Protein AF-A0AA35W233-F1 (afdb_monomer_lite)

InterPro domains:
  IPR007638 Glutaminyl-tRNA synthetase, class Ib, non-specific RNA-binding domain 2 [PF04557] (108-180)
  IPR007639 Glutaminyl-tRNA synthetase, class Ib, non-specific RNA-binding domain, N-terminal [PF04558] (6-105)
  IPR042558 Glutaminyl-tRNA synthetase, class Ib, non-specific RNA-binding domain, N-terminal, subdomain 1 [G3DSA:1.10.8.1290] (1-58)
  IPR042559 Glutaminyl-tRNA synthetase, class Ib, non-specific RNA-binding domain, N-terminal, subdomain 2 [G3DSA:1.10.10.2420] (60-127)

Secondary structure (DSSP, 8-state):
-TTT--S-HHHHHHHHHHHHTTS--SHHHHHHHHHHHHH--SS---HHHHHHHHTTT----HHHHHHHHHHHHHHTHHHHHHHGGGS-HHHHHHHHHHH-TTS-HHHHHHHHHHHHHHHH-S--TTS------------------------------------HHHHSSGGGTPPPTT-----

Foldseek 3Di:
DVVPDPADPVLVVVVVVCVVVVQQVDPLLVVQLSVQCVVCVDDDDDPVVSCVRSVGPPDDDLVNLLVVLVVVCVVCVVVCQVCPVNPDVVVSLVVSCVVCVPDDSVSSSVSNVVVSCVSRPHPDVPPDPPDDDDDDDDDDDDDDDDDDDDDDDDDDDDPDPDDPVCVDDDNVVDDDVPPPPDD

Radius of gyration: 25.76 Å; chains: 1; bounding box: 76×46×51 Å

Sequence (183 aa):
LLSRFKGSQERSGLLVVYVCDERIRTEQQLTAALEYLKSHPVGEVDEEEFSRYSGVGVLVTPQQIHDQVSDLLEHHKSELMKLKYKFPVGKLMGEMRQRLRWADGKLVKEVIDQQLEALIGPRSQQSPQSNIQKSGCGGKSGAKAVVKEKKAGEEEESRSEKTAGELFGEAANFHKPGKNLLP

Structure (mmCIF, N/CA/C/O backbone):
data_AF-A0AA35W233-F1
#
_entry.id   AF-A0AA35W233-F1
#
loop_
_atom_site.group_PDB
_atom_site.id
_atom_site.type_symbol
_atom_site.label_atom_id
_atom_site.label_alt_id
_atom_site.label_comp_id
_atom_site.label_asym_id
_atom_site.label_entity_id
_atom_site.label_seq_id
_atom_site.pdbx_PDB_ins_code
_atom_site.Cartn_x
_atom_site.Cartn_y
_atom_site.Cartn_z
_atom_site.occupancy
_atom_site.B_iso_or_equiv
_atom_site.auth_seq_id
_atom_site.auth_comp_id
_atom_site.auth_asym_id
_atom_site.auth_atom_id
_atom_site.pdbx_PDB_model_num
ATOM 1 N N . LEU A 1 1 ? 5.650 10.162 -15.305 1.00 69.75 1 LEU A N 1
ATOM 2 C CA . LEU A 1 1 ? 6.775 9.304 -15.745 1.00 69.75 1 LEU A CA 1
ATOM 3 C C . LEU A 1 1 ? 7.938 10.135 -16.285 1.00 69.75 1 LEU A C 1
ATOM 5 O O . LEU A 1 1 ? 8.972 10.187 -15.631 1.00 69.75 1 LEU A O 1
ATOM 9 N N . LEU A 1 2 ? 7.739 10.867 -17.387 1.00 70.88 2 LEU A N 1
ATOM 10 C CA . LEU A 1 2 ? 8.775 11.690 -18.038 1.00 70.88 2 LEU A CA 1
ATOM 11 C C . LEU A 1 2 ? 9.380 12.786 -17.141 1.00 70.88 2 LEU A C 1
ATOM 13 O O . LEU A 1 2 ? 10.554 13.105 -17.260 1.00 70.88 2 LEU A O 1
ATOM 17 N N . SER A 1 3 ? 8.618 13.319 -16.184 1.00 79.38 3 SER A N 1
ATOM 18 C CA . SER A 1 3 ? 9.133 14.295 -15.213 1.00 79.38 3 SER A CA 1
ATOM 19 C C . SER A 1 3 ? 10.072 13.698 -14.156 1.00 79.38 3 SER A C 1
ATOM 21 O O . SER A 1 3 ? 10.861 14.430 -13.562 1.00 79.38 3 SER A O 1
ATOM 23 N N . ARG A 1 4 ? 9.987 12.385 -13.885 1.00 73.81 4 ARG A N 1
ATOM 24 C CA . ARG A 1 4 ? 10.737 11.711 -12.807 1.00 73.81 4 ARG A CA 1
ATOM 25 C C . ARG A 1 4 ? 11.893 10.841 -13.300 1.00 73.81 4 ARG A C 1
ATOM 27 O O . ARG A 1 4 ? 12.786 10.541 -12.507 1.00 73.81 4 ARG A O 1
ATOM 34 N N . PHE A 1 5 ? 11.897 10.446 -14.571 1.00 75.50 5 PHE A N 1
ATOM 35 C CA . PHE A 1 5 ? 12.931 9.596 -15.156 1.00 75.50 5 PHE A CA 1
ATOM 36 C C . PHE A 1 5 ? 13.819 10.396 -16.113 1.00 75.50 5 PHE A C 1
ATOM 38 O O . PHE A 1 5 ? 13.341 10.897 -17.123 1.00 75.50 5 PHE A O 1
ATOM 45 N N . LYS A 1 6 ? 15.114 10.501 -15.793 1.00 70.50 6 LYS A N 1
ATOM 46 C CA . LYS A 1 6 ? 16.152 11.127 -16.637 1.00 70.50 6 LYS A CA 1
ATOM 47 C C . LYS A 1 6 ? 17.133 10.079 -17.197 1.00 70.50 6 LYS A C 1
ATOM 49 O O . LYS A 1 6 ? 18.329 10.335 -17.258 1.00 70.50 6 LYS A O 1
ATOM 54 N N . GLY A 1 7 ? 16.647 8.869 -17.478 1.00 69.25 7 GLY A N 1
ATOM 55 C CA . GLY A 1 7 ? 17.458 7.754 -17.983 1.00 69.25 7 GLY A CA 1
ATOM 56 C C . GLY A 1 7 ? 17.372 7.580 -19.502 1.00 69.25 7 GLY A C 1
ATOM 57 O O . GLY A 1 7 ? 16.759 8.394 -20.188 1.00 69.25 7 GLY A O 1
ATOM 58 N N . SER A 1 8 ? 17.977 6.500 -20.013 1.00 74.94 8 SER A N 1
ATOM 59 C CA . SER A 1 8 ? 17.978 6.170 -21.447 1.00 74.94 8 SER A CA 1
ATOM 60 C C . SER A 1 8 ? 16.554 6.048 -22.011 1.00 74.94 8 SER A C 1
ATOM 62 O O . SER A 1 8 ? 15.660 5.499 -21.356 1.00 74.94 8 SER A O 1
ATOM 64 N N . GLN A 1 9 ? 16.349 6.546 -23.234 1.00 75.44 9 GLN A N 1
ATOM 65 C CA . GLN A 1 9 ? 15.041 6.617 -23.894 1.00 75.44 9 GLN A CA 1
ATOM 66 C C . GLN A 1 9 ? 14.395 5.232 -24.052 1.00 75.44 9 GLN A C 1
ATOM 68 O O . GLN A 1 9 ? 13.190 5.094 -23.852 1.00 75.44 9 GLN A O 1
ATOM 73 N N . GLU A 1 10 ? 15.192 4.192 -24.294 1.00 78.44 10 GLU A N 1
ATOM 74 C CA . GLU A 1 10 ? 14.733 2.803 -24.449 1.00 78.44 10 GLU A CA 1
ATOM 75 C C . GLU A 1 10 ? 14.008 2.286 -23.198 1.00 78.44 10 GLU A C 1
ATOM 77 O O . GLU A 1 10 ? 12.917 1.724 -23.272 1.00 78.44 10 GLU A O 1
ATOM 82 N N . ARG A 1 11 ? 14.555 2.581 -22.016 1.00 79.69 11 ARG A N 1
ATOM 83 C CA . ARG A 1 11 ? 13.985 2.166 -20.725 1.00 79.69 11 ARG A CA 1
ATOM 84 C C . ARG A 1 11 ? 12.718 2.940 -20.382 1.00 79.69 11 ARG A C 1
ATOM 86 O O . ARG A 1 11 ? 11.791 2.395 -19.788 1.00 79.69 11 ARG A O 1
ATOM 93 N N . SER A 1 12 ? 12.663 4.211 -20.781 1.00 81.75 12 SER A N 1
ATOM 94 C CA . SER A 1 12 ? 11.431 4.991 -20.672 1.00 81.75 12 SER A CA 1
ATOM 95 C C . SER A 1 12 ? 10.334 4.440 -21.588 1.00 81.75 12 SER A C 1
ATOM 97 O O . SER A 1 12 ? 9.184 4.384 -21.164 1.00 81.75 12 SER A O 1
ATOM 99 N N . GLY A 1 13 ? 10.696 3.962 -22.786 1.00 85.69 13 GLY A N 1
ATOM 100 C CA . GLY A 1 13 ? 9.786 3.295 -23.718 1.00 85.69 13 GLY A CA 1
ATOM 101 C C . GLY A 1 13 ? 9.208 2.009 -23.135 1.00 85.69 13 GLY A C 1
ATOM 102 O O . GLY A 1 13 ? 7.991 1.842 -23.136 1.00 85.69 13 GLY A O 1
ATOM 103 N N . LEU A 1 14 ? 10.053 1.162 -22.537 1.00 84.69 14 LEU A N 1
ATOM 104 C CA . LEU A 1 14 ? 9.611 -0.058 -21.857 1.00 84.69 14 LEU A CA 1
ATOM 105 C C . LEU A 1 14 ? 8.603 0.248 -20.741 1.00 84.69 14 LEU A C 1
ATOM 107 O O . LEU A 1 14 ? 7.528 -0.345 -20.702 1.00 84.69 14 LEU A O 1
ATOM 111 N N . LEU A 1 15 ? 8.884 1.228 -19.876 1.00 86.69 15 LEU A N 1
ATOM 112 C CA . LEU A 1 15 ? 7.924 1.604 -18.835 1.00 86.69 15 LEU A CA 1
ATOM 113 C C . LEU A 1 15 ? 6.602 2.134 -19.399 1.00 86.69 15 LEU A C 1
ATOM 115 O O . LEU A 1 15 ? 5.552 1.876 -18.815 1.00 86.69 15 LEU A O 1
ATOM 119 N N . VAL A 1 16 ? 6.640 2.890 -20.499 1.00 88.56 16 VAL A N 1
ATOM 120 C CA . VAL A 1 16 ? 5.419 3.385 -21.150 1.00 88.56 16 VAL A CA 1
ATOM 121 C C . VAL A 1 16 ? 4.576 2.215 -21.647 1.00 88.56 16 VAL A C 1
ATOM 123 O O . VAL A 1 16 ? 3.382 2.209 -21.374 1.00 88.56 16 VAL A O 1
ATOM 126 N N . VAL A 1 17 ? 5.184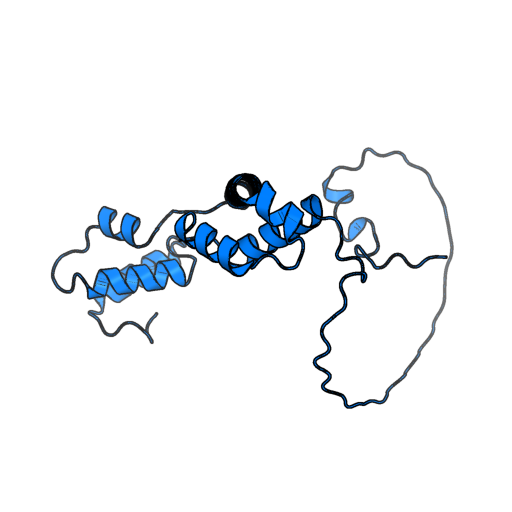 1.199 -22.268 1.00 89.38 17 VAL A N 1
ATOM 127 C CA . VAL A 1 17 ? 4.472 -0.023 -22.685 1.00 89.38 17 VAL A CA 1
ATOM 128 C C . VAL A 1 17 ? 3.815 -0.708 -21.486 1.00 89.38 17 VAL A C 1
ATOM 130 O O . VAL A 1 17 ? 2.628 -0.999 -21.531 1.00 89.38 17 VAL A O 1
ATOM 133 N N . TYR A 1 18 ? 4.531 -0.875 -20.371 1.00 88.88 18 TYR A N 1
ATOM 134 C CA . TYR A 1 18 ? 3.980 -1.513 -19.167 1.00 88.88 18 TYR A CA 1
ATOM 135 C C . TYR A 1 18 ? 2.837 -0.716 -18.515 1.00 88.88 18 TYR A C 1
ATOM 137 O O . TYR A 1 18 ? 1.943 -1.299 -17.900 1.00 88.88 18 TYR A O 1
ATOM 145 N N . VAL A 1 19 ? 2.856 0.614 -18.621 1.00 89.94 19 VAL A N 1
ATOM 146 C CA . VAL A 1 19 ? 1.749 1.463 -18.158 1.00 89.94 19 VAL A CA 1
ATOM 147 C C . VAL A 1 19 ? 0.567 1.389 -19.130 1.00 89.94 19 VAL A C 1
ATOM 149 O O . VAL A 1 19 ? -0.573 1.314 -18.680 1.00 89.94 19 VAL A O 1
ATOM 152 N N . CYS A 1 20 ? 0.821 1.368 -20.442 1.00 90.06 20 CYS A N 1
ATOM 153 C CA . CYS A 1 20 ? -0.211 1.214 -21.470 1.00 90.06 20 CYS A CA 1
ATOM 154 C C . CYS A 1 20 ? -0.906 -0.155 -21.411 1.00 90.06 20 CYS A C 1
ATOM 156 O O . CYS A 1 20 ? -2.120 -0.209 -21.562 1.00 90.06 20 CYS A O 1
ATOM 158 N N . ASP A 1 21 ? -0.167 -1.225 -21.116 1.00 89.19 21 ASP A N 1
ATOM 159 C CA . ASP A 1 21 ? -0.689 -2.586 -20.912 1.00 89.19 21 ASP A CA 1
ATOM 160 C C . ASP A 1 21 ? -1.411 -2.766 -19.559 1.00 89.19 21 ASP A C 1
ATOM 162 O O . ASP A 1 21 ? -1.780 -3.880 -19.191 1.00 89.19 21 ASP A O 1
ATOM 166 N N . GLU A 1 22 ? -1.560 -1.702 -18.763 1.00 85.06 22 GLU A N 1
ATOM 167 C CA . GLU A 1 22 ? -2.115 -1.731 -17.402 1.00 85.06 22 GLU A CA 1
ATOM 168 C C . GLU A 1 22 ? -1.425 -2.716 -16.440 1.00 85.06 22 GLU A C 1
ATOM 170 O O . GLU A 1 22 ? -1.992 -3.103 -15.414 1.00 85.06 22 GLU A O 1
ATOM 175 N N . ARG A 1 23 ? -0.184 -3.112 -16.734 1.00 87.50 23 ARG A N 1
ATOM 176 C CA . ARG A 1 23 ? 0.640 -3.954 -15.855 1.00 87.50 23 ARG A CA 1
ATOM 177 C C . ARG A 1 23 ? 1.101 -3.186 -14.619 1.00 87.50 23 ARG A C 1
ATOM 179 O O . ARG A 1 23 ? 1.212 -3.757 -13.533 1.00 87.50 23 ARG A O 1
ATOM 186 N N . ILE A 1 24 ? 1.347 -1.887 -14.793 1.00 89.69 24 ILE A N 1
ATOM 187 C CA . ILE A 1 24 ? 1.646 -0.921 -13.733 1.00 89.69 24 ILE A CA 1
ATOM 188 C C . ILE A 1 24 ? 0.444 0.013 -13.605 1.00 89.69 24 ILE A C 1
ATOM 190 O O . ILE A 1 24 ? 0.233 0.878 -14.452 1.00 89.69 24 ILE A O 1
ATOM 194 N N . ARG A 1 25 ? -0.336 -0.146 -12.531 1.00 87.00 25 ARG A N 1
ATOM 195 C CA . ARG A 1 25 ? -1.568 0.636 -12.305 1.00 87.00 25 ARG A CA 1
ATOM 196 C C . ARG A 1 25 ? -1.409 1.703 -11.233 1.00 87.00 25 ARG A C 1
ATOM 198 O O . ARG A 1 25 ? -2.110 2.709 -11.243 1.00 87.00 25 ARG A O 1
ATOM 205 N N . THR A 1 26 ? -0.497 1.485 -10.290 1.00 87.06 26 THR A N 1
ATOM 206 C CA . THR A 1 26 ? -0.350 2.339 -9.108 1.00 87.06 26 THR A CA 1
ATOM 207 C C . THR A 1 26 ? 0.921 3.185 -9.164 1.00 87.06 26 THR A C 1
ATOM 209 O O . THR A 1 26 ? 1.941 2.787 -9.732 1.00 87.06 26 THR A O 1
ATOM 212 N N . GLU A 1 27 ? 0.898 4.356 -8.513 1.00 87.25 27 GLU A N 1
ATOM 213 C CA . GLU A 1 27 ? 2.097 5.200 -8.375 1.00 87.25 27 GLU A CA 1
ATOM 214 C C . GLU A 1 27 ? 3.214 4.473 -7.607 1.00 87.25 27 GLU A C 1
ATOM 216 O O . GLU A 1 27 ? 4.396 4.680 -7.883 1.00 87.25 27 GLU A O 1
ATOM 221 N N . GLN A 1 28 ? 2.853 3.596 -6.667 1.00 88.62 28 GLN A N 1
ATOM 222 C CA . GLN A 1 28 ? 3.805 2.809 -5.882 1.00 88.62 28 GLN A CA 1
ATOM 223 C C . GLN A 1 28 ? 4.582 1.830 -6.767 1.00 88.62 28 GLN A C 1
ATOM 225 O O . GLN A 1 28 ? 5.811 1.819 -6.715 1.00 88.62 28 GLN A O 1
ATOM 230 N N . GLN A 1 29 ? 3.884 1.078 -7.625 1.00 90.38 29 GLN A N 1
ATOM 231 C CA . GLN A 1 29 ? 4.512 0.191 -8.611 1.00 90.38 29 GLN A CA 1
ATOM 232 C C . GLN A 1 29 ? 5.400 0.985 -9.575 1.00 90.38 29 GLN A C 1
ATOM 234 O O . GLN A 1 29 ? 6.536 0.595 -9.827 1.00 90.38 29 GLN A O 1
ATOM 239 N N . LEU A 1 30 ? 4.935 2.147 -10.053 1.00 89.81 30 LEU A N 1
ATOM 240 C CA . LEU A 1 30 ? 5.736 3.008 -10.927 1.00 89.81 30 LEU A CA 1
ATOM 241 C C . LEU A 1 30 ? 7.002 3.526 -10.229 1.00 89.81 30 LEU A C 1
ATOM 243 O O . LEU A 1 30 ? 8.066 3.597 -10.839 1.00 89.81 30 LEU A O 1
ATOM 247 N N . THR A 1 31 ? 6.904 3.904 -8.957 1.00 89.69 31 THR A N 1
ATOM 248 C CA . THR A 1 31 ? 8.050 4.402 -8.187 1.00 89.69 31 THR A CA 1
ATOM 249 C C . THR A 1 31 ? 9.076 3.296 -7.957 1.00 89.69 31 THR A C 1
ATOM 251 O O . THR A 1 31 ? 10.261 3.534 -8.178 1.00 89.69 31 THR A O 1
ATOM 254 N N . ALA A 1 32 ? 8.626 2.087 -7.611 1.00 90.69 32 ALA A N 1
ATOM 255 C CA . ALA A 1 32 ? 9.493 0.919 -7.473 1.00 90.69 32 ALA A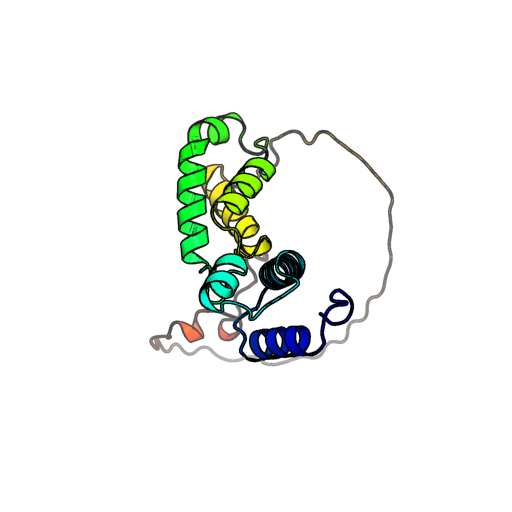 CA 1
ATOM 256 C C . ALA A 1 32 ? 10.151 0.526 -8.806 1.00 90.69 32 ALA A C 1
ATOM 258 O O . ALA A 1 32 ? 11.351 0.276 -8.854 1.00 90.69 32 ALA A O 1
ATOM 259 N N . ALA A 1 33 ? 9.405 0.568 -9.911 1.00 89.69 33 ALA A N 1
ATOM 260 C CA . ALA A 1 33 ? 9.947 0.329 -11.246 1.00 89.69 33 ALA A CA 1
ATOM 261 C C . ALA A 1 33 ? 11.046 1.337 -11.615 1.00 89.69 33 ALA A C 1
ATOM 263 O O . ALA A 1 33 ? 12.101 0.974 -12.136 1.00 89.69 33 ALA A O 1
ATOM 264 N N . LEU A 1 34 ? 10.834 2.617 -11.301 1.00 88.56 34 LEU A N 1
ATOM 265 C CA . LEU A 1 34 ? 11.841 3.658 -11.499 1.00 88.56 34 LEU A CA 1
ATOM 266 C C . LEU A 1 34 ? 13.070 3.461 -10.605 1.00 88.56 34 LEU A C 1
ATOM 268 O O . LEU A 1 34 ? 14.175 3.805 -11.017 1.00 88.56 34 LEU A O 1
ATOM 272 N N . GLU A 1 35 ? 12.885 2.956 -9.388 1.00 89.00 35 GLU A N 1
ATOM 273 C CA . GLU A 1 35 ? 13.973 2.635 -8.465 1.00 89.00 35 GLU A CA 1
ATOM 274 C C . GLU A 1 35 ? 14.817 1.464 -8.981 1.00 89.00 35 GLU A C 1
ATOM 276 O O . GLU A 1 35 ? 16.039 1.594 -9.043 1.00 89.00 35 GLU A O 1
ATOM 281 N N . TYR A 1 36 ? 14.181 0.401 -9.485 1.00 89.19 36 TYR A N 1
ATOM 282 C CA . TYR A 1 36 ? 14.869 -0.730 -10.115 1.00 89.19 36 TYR A CA 1
ATOM 283 C C . TYR A 1 36 ? 15.725 -0.301 -11.314 1.00 89.19 36 TYR A C 1
ATOM 285 O O . TYR A 1 36 ? 16.887 -0.685 -11.444 1.00 89.19 36 TYR A O 1
ATOM 293 N N . LEU A 1 37 ? 15.184 0.557 -12.185 1.00 85.94 37 LEU A N 1
ATOM 294 C CA . LEU A 1 37 ? 15.926 1.048 -13.350 1.00 85.94 37 LEU A CA 1
ATOM 295 C C . LEU A 1 37 ? 17.104 1.956 -12.981 1.00 85.94 37 LEU A C 1
ATOM 297 O O . LEU A 1 37 ? 18.035 2.087 -13.775 1.00 85.94 37 LEU A O 1
ATOM 301 N N . LYS A 1 38 ? 17.055 2.606 -11.812 1.00 84.62 38 LYS A N 1
ATOM 302 C CA . LYS A 1 38 ? 18.163 3.413 -11.287 1.00 84.62 38 LYS A CA 1
ATOM 303 C C . LYS A 1 38 ? 19.242 2.549 -10.643 1.00 84.62 38 LYS A C 1
ATOM 305 O O . LYS A 1 38 ? 20.412 2.898 -10.770 1.00 84.62 38 LYS A O 1
ATOM 310 N N . SER A 1 39 ? 18.869 1.466 -9.959 1.00 85.44 39 SER A N 1
ATOM 311 C CA . SER A 1 39 ? 19.829 0.548 -9.336 1.00 85.44 39 SER A CA 1
ATOM 312 C C . SER A 1 39 ? 20.555 -0.339 -10.351 1.00 85.44 39 SER A C 1
ATOM 314 O O . SER A 1 39 ? 21.697 -0.712 -10.100 1.00 85.44 39 SER A O 1
ATOM 316 N N . HIS A 1 40 ? 19.958 -0.588 -11.522 1.00 83.19 40 HIS A N 1
ATOM 317 C CA . HIS A 1 40 ? 20.558 -1.370 -12.610 1.00 83.19 40 HIS A CA 1
ATOM 318 C C . HIS A 1 40 ? 20.837 -0.514 -13.857 1.00 83.19 40 HIS A C 1
ATOM 320 O O . HIS A 1 40 ? 20.192 -0.716 -14.885 1.00 83.19 40 HIS A O 1
ATOM 326 N N . PRO A 1 41 ? 21.762 0.465 -13.826 1.00 74.19 41 PRO A N 1
ATOM 327 C CA . PRO A 1 41 ? 21.929 1.453 -14.900 1.00 74.19 41 PRO A CA 1
ATOM 328 C C . PRO A 1 41 ? 22.464 0.889 -16.228 1.00 74.19 41 PRO A C 1
ATOM 330 O O . PRO A 1 41 ? 22.328 1.552 -17.255 1.00 74.19 41 PRO A O 1
ATOM 333 N N . VAL A 1 42 ? 23.062 -0.306 -16.228 1.00 71.50 42 VAL A N 1
ATOM 334 C CA . VAL A 1 42 ? 23.737 -0.910 -17.389 1.00 71.50 42 VAL A CA 1
ATOM 335 C C . VAL A 1 42 ? 23.238 -2.342 -17.585 1.00 71.50 42 VAL A C 1
ATOM 337 O O . VAL A 1 42 ? 23.094 -3.064 -16.605 1.00 71.50 42 VAL A O 1
ATOM 340 N N . GLY A 1 43 ? 22.985 -2.737 -18.836 1.00 73.12 43 GLY A N 1
ATOM 341 C CA . GLY A 1 43 ? 22.514 -4.078 -19.207 1.00 73.12 43 GLY A CA 1
ATOM 342 C C . GLY A 1 43 ? 21.044 -4.133 -19.633 1.00 73.12 43 GLY A C 1
ATOM 343 O O . GLY A 1 43 ? 20.314 -3.137 -19.527 1.00 73.12 43 GLY A O 1
ATOM 344 N N . GLU A 1 44 ? 20.643 -5.298 -20.143 1.00 76.25 44 GLU A N 1
ATOM 345 C CA . GLU A 1 44 ? 19.243 -5.639 -20.407 1.00 76.25 44 GLU A CA 1
ATOM 346 C C . GLU A 1 44 ? 18.479 -5.766 -19.085 1.00 76.25 44 GLU A C 1
ATOM 348 O O . GLU A 1 44 ? 19.038 -6.143 -18.056 1.00 76.25 44 GLU A O 1
ATOM 353 N N . VAL A 1 45 ? 17.206 -5.378 -19.102 1.00 80.69 45 VAL A N 1
ATOM 354 C CA . VAL A 1 45 ? 16.332 -5.489 -17.934 1.00 80.69 45 VAL A CA 1
ATOM 355 C C . VAL A 1 45 ? 15.811 -6.917 -17.891 1.00 80.69 45 VAL A C 1
ATOM 357 O O . VAL A 1 45 ? 15.113 -7.329 -18.813 1.00 80.69 45 VAL A O 1
ATOM 360 N N . ASP A 1 46 ? 16.128 -7.647 -16.825 1.00 85.94 46 ASP A N 1
ATOM 361 C CA . ASP A 1 46 ? 15.499 -8.937 -16.559 1.00 85.94 46 ASP A CA 1
ATOM 362 C C . ASP A 1 46 ? 14.010 -8.705 -16.269 1.00 85.94 46 ASP A C 1
ATOM 364 O O . ASP A 1 46 ? 13.644 -8.048 -15.289 1.00 85.94 46 ASP A O 1
ATOM 368 N N . GLU A 1 47 ? 13.140 -9.189 -17.156 1.00 84.88 47 GLU A N 1
ATOM 369 C CA . GLU A 1 47 ? 11.699 -8.962 -17.051 1.00 84.88 47 GLU A CA 1
ATOM 370 C C . GLU A 1 47 ? 11.088 -9.626 -15.811 1.00 84.88 47 GLU A C 1
ATOM 372 O O . GLU A 1 47 ? 10.144 -9.078 -15.231 1.00 84.88 47 GLU A O 1
ATOM 377 N N . GLU A 1 48 ? 11.610 -10.775 -15.377 1.00 87.06 48 GLU A N 1
ATOM 378 C CA . GLU A 1 48 ? 11.091 -11.511 -14.224 1.00 87.06 48 GLU A CA 1
ATOM 379 C C . GLU A 1 48 ? 11.468 -10.805 -12.922 1.00 87.06 48 GLU A C 1
ATOM 381 O O . GLU A 1 48 ? 10.615 -10.564 -12.057 1.00 87.06 48 GLU A O 1
ATOM 386 N N . GLU A 1 49 ? 12.734 -10.408 -12.794 1.00 88.38 49 GLU A N 1
ATOM 387 C CA . GLU A 1 49 ? 13.211 -9.672 -11.629 1.00 88.38 49 GLU A CA 1
ATOM 388 C C . GLU A 1 49 ? 12.566 -8.285 -11.552 1.00 88.38 49 GLU A C 1
ATOM 390 O O . GLU A 1 49 ? 12.077 -7.882 -10.489 1.00 88.38 49 GLU A O 1
ATOM 395 N N . PHE A 1 50 ? 12.472 -7.586 -12.686 1.00 88.88 50 PHE A N 1
ATOM 396 C CA . PHE A 1 50 ? 11.783 -6.304 -12.783 1.00 88.88 50 PHE A CA 1
ATOM 397 C C . PHE A 1 50 ? 10.316 -6.421 -12.369 1.00 88.88 50 PHE A C 1
ATOM 399 O O . PHE A 1 50 ? 9.826 -5.600 -11.582 1.00 88.88 50 PHE A O 1
ATOM 406 N N . SER A 1 51 ? 9.616 -7.448 -12.858 1.00 89.00 51 SER A N 1
ATOM 407 C CA . SER A 1 51 ? 8.207 -7.677 -12.535 1.00 89.00 51 SER A CA 1
ATOM 408 C C . SER A 1 51 ? 8.017 -7.974 -11.050 1.00 89.00 51 SER A C 1
ATOM 410 O O . SER A 1 51 ? 7.133 -7.397 -10.409 1.00 89.00 51 SER A O 1
ATOM 412 N N . ARG A 1 52 ? 8.893 -8.796 -10.462 1.00 88.69 52 ARG A N 1
ATOM 413 C CA . ARG A 1 52 ? 8.878 -9.119 -9.030 1.00 88.69 52 ARG A CA 1
ATOM 414 C C . ARG A 1 52 ? 9.187 -7.904 -8.153 1.00 88.69 52 ARG A C 1
ATOM 416 O O . ARG A 1 52 ? 8.538 -7.706 -7.120 1.00 88.69 52 ARG A O 1
ATOM 423 N N . TYR A 1 53 ? 10.159 -7.085 -8.547 1.00 89.38 53 TYR A N 1
ATOM 424 C CA . TYR A 1 53 ? 10.550 -5.890 -7.802 1.00 89.38 53 TYR A CA 1
ATOM 425 C C . TYR A 1 53 ? 9.464 -4.815 -7.853 1.00 89.38 53 TYR A C 1
ATOM 427 O O . TYR A 1 53 ? 9.098 -4.248 -6.821 1.00 89.38 53 TYR A O 1
ATOM 435 N N . SER A 1 54 ? 8.909 -4.588 -9.043 1.00 89.44 54 SER A N 1
ATOM 436 C CA . SER A 1 54 ? 7.915 -3.547 -9.318 1.00 89.44 54 SER A CA 1
ATOM 437 C C . SER A 1 54 ? 6.486 -3.967 -8.982 1.00 89.44 54 SER A C 1
ATOM 439 O O . SER A 1 54 ? 5.586 -3.136 -9.034 1.00 89.44 54 SER A O 1
ATOM 441 N N . GLY A 1 55 ? 6.260 -5.243 -8.647 1.00 87.81 55 GLY A N 1
ATOM 442 C CA . GLY A 1 55 ? 4.931 -5.773 -8.345 1.00 87.81 55 GLY A CA 1
ATOM 443 C C . GLY A 1 55 ? 4.007 -5.806 -9.554 1.00 87.81 55 GLY A C 1
ATOM 444 O O . GLY A 1 55 ? 2.798 -5.637 -9.397 1.00 87.81 55 GLY A O 1
ATOM 445 N N . VAL A 1 56 ? 4.570 -5.978 -10.749 1.00 86.06 56 VAL A N 1
ATOM 446 C CA . VAL A 1 56 ? 3.806 -6.096 -11.992 1.00 86.06 56 VAL A CA 1
ATOM 447 C C . VAL A 1 56 ? 2.911 -7.329 -11.907 1.00 86.06 56 VAL A C 1
ATOM 449 O O . VAL A 1 56 ? 3.358 -8.407 -11.525 1.00 86.06 56 VAL A O 1
ATOM 452 N N . GLY A 1 57 ? 1.626 -7.157 -12.219 1.00 80.88 57 GLY A N 1
ATOM 453 C CA . GLY A 1 57 ? 0.636 -8.235 -12.142 1.00 80.88 57 GLY A CA 1
ATOM 454 C C . GLY A 1 57 ? 0.161 -8.577 -10.725 1.00 80.88 57 GLY A C 1
ATOM 455 O O . GLY A 1 57 ? -0.746 -9.393 -10.577 1.00 80.88 57 GLY A O 1
ATOM 456 N N . VAL A 1 58 ? 0.698 -7.938 -9.677 1.00 85.00 58 VAL A N 1
ATOM 457 C CA . VAL A 1 58 ? 0.181 -8.119 -8.315 1.00 85.00 58 VAL A CA 1
ATOM 458 C C . VAL A 1 58 ? -1.058 -7.250 -8.131 1.00 85.00 58 VAL A C 1
ATOM 460 O O . VAL A 1 58 ? -0.963 -6.037 -7.945 1.00 85.00 58 VAL A O 1
ATOM 463 N N . LEU A 1 59 ? -2.228 -7.884 -8.183 1.00 83.88 59 LEU A N 1
ATOM 464 C CA . LEU A 1 59 ? -3.509 -7.248 -7.908 1.00 83.88 59 LEU A CA 1
ATOM 465 C C . LEU A 1 59 ? -3.963 -7.625 -6.501 1.00 83.88 59 LEU A C 1
ATOM 467 O O . LEU A 1 59 ? -4.314 -8.772 -6.239 1.00 83.88 59 LEU A O 1
ATOM 471 N N . VAL A 1 60 ? -3.959 -6.647 -5.595 1.00 86.62 60 VAL A N 1
ATOM 472 C CA . VAL A 1 60 ? -4.511 -6.841 -4.253 1.00 86.62 60 VAL A CA 1
ATOM 473 C C . VAL A 1 60 ? -6.023 -6.668 -4.326 1.00 86.62 60 VAL A C 1
ATOM 475 O O . VAL A 1 60 ? -6.515 -5.588 -4.657 1.00 86.62 60 VAL A O 1
ATOM 478 N N . THR A 1 61 ? -6.764 -7.734 -4.032 1.00 88.88 61 THR A N 1
ATOM 479 C CA . THR A 1 61 ? -8.229 -7.697 -4.038 1.00 88.88 61 THR A CA 1
ATOM 480 C C . THR A 1 61 ? -8.770 -7.094 -2.735 1.00 88.88 61 THR A C 1
ATOM 482 O O . THR A 1 61 ? -8.131 -7.216 -1.685 1.00 88.88 61 THR A O 1
ATOM 485 N N . PRO A 1 62 ? -9.970 -6.482 -2.749 1.00 87.94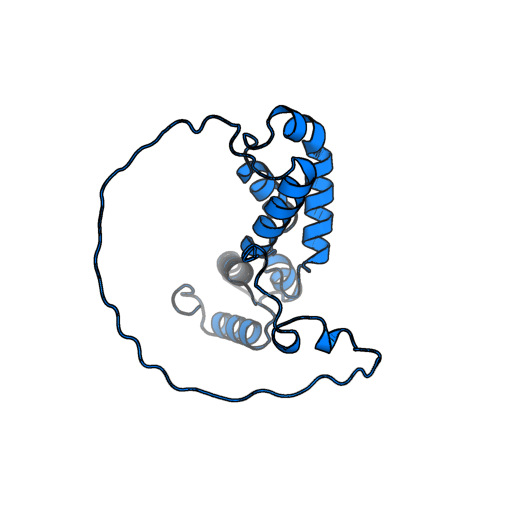 62 PRO A N 1
ATOM 486 C CA . PRO A 1 62 ? -10.609 -5.991 -1.526 1.00 87.94 62 PRO A CA 1
ATOM 487 C C . PRO A 1 62 ? -10.793 -7.089 -0.473 1.00 87.94 62 PRO A C 1
ATOM 489 O O . PRO A 1 62 ? -10.625 -6.841 0.716 1.00 87.94 62 PRO A O 1
ATOM 492 N N . GLN A 1 63 ? -11.077 -8.316 -0.917 1.00 90.25 63 GLN A N 1
ATOM 493 C CA . GLN A 1 63 ? -11.228 -9.474 -0.041 1.00 90.25 63 GLN A CA 1
ATOM 494 C C . GLN A 1 63 ? -9.914 -9.827 0.664 1.00 90.25 63 GLN A C 1
ATOM 496 O O . GLN A 1 63 ? -9.897 -9.977 1.879 1.00 90.25 63 GLN A O 1
ATOM 501 N N . GLN A 1 64 ? -8.792 -9.833 -0.062 1.00 92.00 64 GLN A N 1
ATOM 502 C CA . GLN A 1 64 ? -7.476 -10.056 0.538 1.00 92.00 64 GLN A CA 1
ATOM 503 C C . GLN A 1 64 ? -7.127 -8.986 1.584 1.00 92.00 64 GLN A C 1
ATOM 505 O O . GLN A 1 64 ? -6.510 -9.296 2.601 1.00 92.00 64 GLN A O 1
ATOM 510 N N . ILE A 1 65 ? -7.517 -7.728 1.351 1.00 92.38 65 ILE A N 1
ATOM 511 C CA . ILE A 1 65 ? -7.351 -6.654 2.341 1.00 92.38 65 ILE A CA 1
ATOM 512 C C . ILE A 1 65 ? -8.204 -6.951 3.573 1.00 92.38 65 ILE A C 1
ATOM 514 O O . ILE A 1 65 ? -7.698 -6.875 4.687 1.00 92.38 65 ILE A O 1
ATOM 518 N N . HIS A 1 66 ? -9.470 -7.314 3.379 1.00 91.69 66 HIS A N 1
ATOM 519 C CA . HIS A 1 66 ? -10.392 -7.629 4.465 1.00 91.69 66 HIS A CA 1
ATOM 520 C C . HIS A 1 66 ? -9.879 -8.758 5.365 1.00 91.69 66 HIS A C 1
ATOM 522 O O . HIS A 1 66 ? -9.874 -8.601 6.587 1.00 91.69 66 HIS A O 1
ATOM 528 N N . ASP A 1 67 ? -9.391 -9.846 4.769 1.00 92.88 67 ASP A N 1
ATOM 529 C CA . ASP A 1 67 ? -8.853 -10.997 5.499 1.00 92.88 67 ASP A CA 1
ATOM 530 C C . ASP A 1 67 ? -7.594 -10.609 6.289 1.00 92.88 67 ASP A C 1
ATOM 532 O O . ASP A 1 67 ? -7.502 -10.851 7.491 1.00 92.88 67 ASP A O 1
ATOM 536 N N . GLN A 1 68 ? -6.654 -9.898 5.655 1.00 92.81 68 GLN A N 1
ATOM 537 C CA . GLN A 1 68 ? -5.422 -9.451 6.317 1.00 92.81 68 GLN A CA 1
ATOM 538 C C . GLN A 1 68 ? -5.677 -8.460 7.457 1.00 92.81 68 GLN A C 1
ATOM 540 O O . GLN A 1 68 ? -4.978 -8.493 8.474 1.00 92.81 68 GLN A O 1
ATOM 545 N N . VAL A 1 69 ? -6.653 -7.565 7.293 1.00 92.19 69 VAL A N 1
ATOM 546 C CA . VAL A 1 69 ? -7.048 -6.630 8.350 1.00 92.19 69 VAL A CA 1
ATOM 547 C C . VAL A 1 69 ? -7.731 -7.376 9.494 1.00 92.19 69 VAL A C 1
ATOM 549 O O . VAL A 1 69 ? -7.411 -7.087 10.646 1.00 92.19 69 VAL A O 1
ATOM 552 N N . SER A 1 70 ? -8.580 -8.367 9.198 1.00 91.19 70 SER A N 1
ATOM 553 C CA . SER A 1 70 ? -9.229 -9.200 10.216 1.00 91.19 70 SER A CA 1
ATOM 554 C C . SER A 1 70 ? -8.186 -9.910 11.071 1.00 91.19 70 SER A C 1
ATOM 556 O O . SER A 1 70 ? -8.187 -9.754 12.293 1.00 91.19 70 SER A O 1
ATOM 558 N N . ASP A 1 71 ? -7.225 -10.582 10.429 1.00 92.94 71 ASP A N 1
ATOM 559 C CA . ASP A 1 71 ? -6.112 -11.230 11.120 1.00 92.94 71 ASP A CA 1
ATOM 560 C C . ASP A 1 71 ? -5.393 -10.225 12.024 1.00 92.94 71 ASP A C 1
ATOM 562 O O . ASP A 1 71 ? -5.171 -10.464 13.208 1.00 92.94 71 ASP A O 1
ATOM 566 N N . LEU A 1 72 ? -5.038 -9.057 11.493 1.00 91.31 72 LEU A N 1
ATOM 567 C CA . LEU A 1 72 ? -4.300 -8.049 12.244 1.00 91.31 72 LEU A CA 1
ATOM 568 C C . LEU A 1 72 ? -5.096 -7.486 13.436 1.00 91.31 72 LEU A C 1
ATOM 570 O O . LEU A 1 72 ? -4.527 -7.292 14.512 1.00 91.31 72 LEU A O 1
ATOM 574 N N . LEU A 1 73 ? -6.402 -7.267 13.294 1.00 89.00 73 LEU A N 1
ATOM 575 C CA . LEU A 1 73 ? -7.259 -6.851 14.405 1.00 89.00 73 LEU A CA 1
ATOM 576 C C . LEU A 1 73 ? -7.386 -7.943 15.468 1.00 89.00 73 LEU A C 1
ATOM 578 O O . LEU A 1 73 ? -7.403 -7.620 16.655 1.00 89.00 73 LEU A O 1
ATOM 582 N N . GLU A 1 74 ? -7.423 -9.218 15.081 1.00 90.12 74 GLU A N 1
ATOM 583 C CA . GLU A 1 74 ? -7.412 -10.335 16.027 1.00 90.12 74 GLU A CA 1
ATOM 584 C C . GLU A 1 74 ? -6.120 -10.376 16.848 1.00 90.12 74 GLU A C 1
ATOM 586 O O . GLU A 1 74 ? -6.178 -10.523 18.072 1.00 90.12 74 GLU A O 1
ATOM 591 N N . HIS A 1 75 ? -4.968 -10.140 16.212 1.00 91.19 75 HIS A N 1
ATOM 592 C CA . HIS A 1 75 ? -3.673 -10.073 16.899 1.00 91.19 75 HIS A CA 1
ATOM 593 C C . HIS A 1 75 ? -3.624 -8.931 17.930 1.00 91.19 75 HIS A C 1
ATOM 595 O O . HIS A 1 75 ? -3.092 -9.108 19.027 1.00 91.19 75 HIS A O 1
ATOM 601 N N . HIS A 1 76 ? -4.219 -7.772 17.619 1.00 87.94 76 HIS A N 1
ATOM 602 C CA . HIS A 1 76 ? -4.256 -6.607 18.519 1.00 87.94 76 HIS A CA 1
ATOM 603 C C . HIS A 1 76 ? -5.542 -6.515 19.364 1.00 87.94 76 HIS A C 1
ATOM 605 O O . HIS A 1 76 ? -5.736 -5.533 20.085 1.00 87.94 76 HIS A O 1
ATOM 611 N N . LYS A 1 77 ? -6.418 -7.531 19.347 1.00 87.12 77 LYS A N 1
ATOM 612 C CA . LYS A 1 77 ? -7.761 -7.494 19.965 1.00 87.12 77 LYS A CA 1
ATOM 613 C C . LYS A 1 77 ? -7.736 -7.109 21.443 1.00 87.12 77 LYS A C 1
ATOM 615 O O . LYS A 1 77 ? -8.541 -6.296 21.899 1.00 87.12 77 LYS A O 1
ATOM 620 N N . SER A 1 78 ? -6.778 -7.650 22.192 1.00 86.38 78 SER A N 1
ATOM 621 C CA . SER A 1 78 ? -6.594 -7.366 23.621 1.00 86.38 78 SER A CA 1
ATOM 622 C C . SER A 1 78 ? -6.234 -5.903 23.901 1.00 86.38 78 SER A C 1
ATOM 624 O O . SER A 1 78 ? -6.667 -5.339 24.908 1.00 86.38 78 SER A O 1
ATOM 626 N N . GLU A 1 79 ? -5.444 -5.275 23.027 1.00 86.06 79 GLU A N 1
ATOM 627 C CA . GLU A 1 79 ? -5.063 -3.862 23.136 1.00 86.06 79 GLU A CA 1
ATOM 628 C C . GLU A 1 79 ? -6.206 -2.949 22.678 1.00 86.06 79 GLU A C 1
ATOM 630 O O . GLU A 1 79 ? -6.513 -1.955 23.344 1.00 86.06 79 GLU A O 1
ATOM 635 N N . LEU A 1 80 ? -6.891 -3.330 21.596 1.00 86.81 80 LEU A N 1
ATOM 636 C CA . LEU A 1 80 ? -8.047 -2.623 21.043 1.00 86.81 80 LEU A CA 1
ATOM 637 C C . LEU A 1 80 ? -9.207 -2.544 22.037 1.00 86.81 80 LEU A C 1
ATOM 639 O O . LEU A 1 80 ? -9.805 -1.482 22.191 1.00 86.81 80 LEU A O 1
ATOM 643 N N . MET A 1 81 ? -9.478 -3.611 22.792 1.00 83.25 81 MET A N 1
ATOM 644 C CA . MET A 1 81 ? -10.517 -3.598 23.830 1.00 83.25 81 MET A CA 1
ATOM 645 C C . MET A 1 81 ? -10.207 -2.628 24.981 1.00 83.25 81 MET A C 1
ATOM 647 O O . MET A 1 81 ? -11.120 -2.018 25.543 1.00 83.25 81 MET A O 1
ATOM 651 N N . LYS A 1 82 ? -8.925 -2.454 25.329 1.00 84.12 82 LYS A N 1
ATOM 652 C CA . LYS A 1 82 ? -8.487 -1.565 26.420 1.00 84.12 82 LYS A CA 1
ATOM 653 C C . LYS A 1 82 ? -8.468 -0.101 25.995 1.00 84.12 82 LYS A C 1
ATOM 655 O O . LYS A 1 82 ? -8.953 0.765 26.719 1.00 84.12 82 LYS A O 1
ATOM 660 N N . LEU A 1 83 ? -7.879 0.179 24.835 1.00 81.94 83 LEU A N 1
ATOM 661 C CA . LEU A 1 83 ? -7.659 1.542 24.348 1.00 81.94 83 LEU A CA 1
ATOM 662 C C . LEU A 1 83 ? -8.850 2.078 23.547 1.00 81.94 83 LEU A C 1
ATOM 664 O O . LEU A 1 83 ? -9.023 3.298 23.462 1.00 81.94 83 LEU A O 1
ATOM 668 N N . LYS A 1 84 ? -9.693 1.196 22.999 1.00 82.94 84 LYS A N 1
ATOM 669 C CA . LYS A 1 84 ? -10.805 1.535 22.104 1.00 82.94 84 LYS A CA 1
ATOM 670 C C . LYS A 1 84 ? -10.323 2.504 21.009 1.00 82.94 84 LYS A C 1
ATOM 672 O O . LYS A 1 84 ? -9.291 2.285 20.382 1.00 82.94 84 LYS A O 1
ATOM 677 N N . TYR A 1 85 ? -11.003 3.639 20.856 1.00 77.56 85 TYR A N 1
ATOM 678 C CA . TYR A 1 85 ? -10.673 4.717 19.917 1.00 77.56 85 TYR A CA 1
ATOM 679 C C . TYR A 1 85 ? -9.354 5.456 20.181 1.00 77.56 85 TYR A C 1
ATOM 681 O O . TYR A 1 85 ? -8.960 6.295 19.375 1.00 77.56 85 TYR A O 1
ATOM 689 N N . LYS A 1 86 ? -8.676 5.200 21.306 1.00 80.75 86 LYS A N 1
ATOM 690 C CA . LYS A 1 86 ? -7.346 5.767 21.581 1.00 80.75 86 LYS A CA 1
ATOM 691 C C . LYS A 1 86 ? -6.221 4.940 20.959 1.00 80.75 86 LYS A C 1
ATOM 693 O O . LYS A 1 86 ? -5.069 5.361 21.029 1.00 80.75 86 LYS A O 1
ATOM 698 N N . PHE A 1 87 ? -6.528 3.772 20.390 1.00 84.00 87 PHE A N 1
ATOM 699 C CA . PHE A 1 87 ? -5.521 2.951 19.738 1.00 84.00 87 PHE A CA 1
ATOM 700 C C . PHE A 1 87 ? -4.943 3.679 18.511 1.00 84.00 87 PHE A C 1
ATOM 702 O O . PHE A 1 87 ? -5.701 4.233 17.708 1.00 84.00 87 PHE A O 1
ATOM 709 N N . PRO A 1 88 ? -3.612 3.696 18.331 1.00 86.06 88 PRO A N 1
ATOM 710 C CA . PRO A 1 88 ? -2.998 4.362 17.194 1.00 86.06 88 PRO A CA 1
ATOM 711 C C . PRO A 1 88 ? -3.265 3.581 15.899 1.00 86.06 88 PRO A C 1
ATOM 713 O O . PRO A 1 88 ? -2.518 2.674 15.542 1.00 86.06 88 PRO A O 1
ATOM 716 N N . VAL A 1 89 ? -4.287 3.986 15.137 1.00 86.12 89 VAL A N 1
ATOM 717 C CA . VAL A 1 89 ? -4.620 3.406 13.815 1.00 86.12 89 VAL A CA 1
ATOM 718 C C . VAL A 1 89 ? -3.424 3.453 12.849 1.00 86.12 89 VAL A C 1
ATOM 720 O O . VAL A 1 89 ? -3.259 2.580 12.001 1.00 86.12 89 VAL A O 1
ATOM 723 N N . GLY A 1 90 ? -2.519 4.425 13.025 1.00 87.81 90 GLY A N 1
ATOM 724 C CA . GLY A 1 90 ? -1.263 4.503 12.275 1.00 87.81 90 GLY A CA 1
ATOM 725 C C . GLY A 1 90 ? -0.366 3.266 12.421 1.00 87.81 90 GLY A C 1
ATOM 726 O O . GLY A 1 90 ? 0.313 2.912 11.460 1.00 87.81 90 GLY A O 1
ATOM 727 N N . LYS A 1 91 ? -0.399 2.574 13.571 1.00 89.31 91 LYS A N 1
ATOM 728 C CA . LYS A 1 91 ? 0.334 1.314 13.784 1.00 89.31 91 LYS A CA 1
ATOM 729 C C . LYS A 1 91 ? -0.231 0.203 12.892 1.00 89.31 91 LYS A C 1
ATOM 731 O O . LYS A 1 91 ? 0.533 -0.430 12.170 1.00 89.31 91 LYS A O 1
ATOM 736 N N . LEU A 1 92 ? -1.561 0.058 12.854 1.00 90.19 92 LEU A N 1
ATOM 737 C CA . LEU A 1 92 ? -2.251 -0.922 11.998 1.00 90.19 92 LEU A CA 1
ATOM 738 C C . LEU A 1 92 ? -1.961 -0.661 10.514 1.00 90.19 92 LEU A C 1
ATOM 740 O O . LEU A 1 92 ? -1.612 -1.575 9.776 1.00 90.19 92 LEU A O 1
ATOM 744 N N . MET A 1 93 ? -2.031 0.605 10.088 1.00 90.75 93 MET A N 1
ATOM 745 C CA . MET A 1 93 ? -1.704 1.005 8.714 1.00 90.75 93 MET A CA 1
ATOM 746 C C . MET A 1 93 ? -0.244 0.712 8.344 1.00 90.75 93 MET A C 1
ATOM 748 O O . MET A 1 93 ? 0.038 0.342 7.204 1.00 90.75 93 MET A O 1
ATOM 752 N N . GLY A 1 94 ? 0.690 0.889 9.283 1.00 90.69 94 GLY A N 1
ATOM 753 C CA . GLY A 1 94 ? 2.105 0.578 9.083 1.00 90.69 94 GLY A CA 1
ATOM 754 C C . GLY A 1 94 ? 2.347 -0.917 8.885 1.00 90.69 94 GLY A C 1
ATOM 755 O O . GLY A 1 94 ? 3.002 -1.307 7.921 1.00 90.69 94 GLY A O 1
ATOM 756 N N . GLU A 1 95 ? 1.764 -1.748 9.748 1.00 90.81 95 GLU A N 1
ATOM 757 C CA . GLU A 1 95 ? 1.833 -3.211 9.643 1.00 90.81 95 GLU A CA 1
ATOM 758 C C . GLU A 1 95 ? 1.153 -3.717 8.356 1.00 90.81 95 GLU A C 1
ATOM 760 O O . GLU A 1 95 ? 1.722 -4.534 7.631 1.00 90.81 95 GLU A O 1
ATOM 765 N N . MET A 1 96 ? -0.011 -3.166 7.993 1.00 91.88 96 MET A N 1
ATOM 766 C CA . MET A 1 96 ? -0.678 -3.482 6.724 1.00 91.88 96 MET A CA 1
ATOM 767 C C . MET A 1 96 ? 0.167 -3.120 5.507 1.00 91.88 96 MET A C 1
ATOM 769 O O . MET A 1 96 ? 0.237 -3.902 4.565 1.00 91.88 96 MET A O 1
ATOM 773 N N . ARG A 1 97 ? 0.863 -1.977 5.522 1.00 89.00 97 ARG A N 1
ATOM 774 C CA . ARG A 1 97 ? 1.760 -1.585 4.425 1.00 89.00 97 ARG A CA 1
ATOM 775 C C . ARG A 1 97 ? 2.937 -2.550 4.257 1.00 89.00 97 ARG A C 1
ATOM 777 O O . ARG A 1 97 ? 3.416 -2.717 3.140 1.00 89.00 97 ARG A O 1
ATOM 784 N N . GLN A 1 98 ? 3.402 -3.177 5.339 1.00 88.94 98 GLN A N 1
ATOM 785 C CA . GLN A 1 98 ? 4.453 -4.196 5.270 1.00 88.94 98 GLN A CA 1
ATOM 786 C C . GLN A 1 98 ? 3.937 -5.506 4.663 1.00 88.94 98 GLN A C 1
ATOM 788 O O . GLN A 1 98 ? 4.642 -6.116 3.863 1.00 88.94 98 GLN A O 1
ATOM 793 N N . ARG A 1 99 ? 2.709 -5.922 5.004 1.00 88.50 99 ARG A N 1
ATOM 794 C CA . ARG A 1 99 ? 2.091 -7.148 4.463 1.00 88.50 99 ARG A CA 1
ATOM 795 C C . ARG A 1 99 ? 1.622 -6.982 3.017 1.00 88.50 99 ARG A C 1
ATOM 797 O O . ARG A 1 99 ? 1.851 -7.847 2.180 1.00 88.50 99 ARG A O 1
ATOM 804 N N . LEU A 1 100 ? 0.982 -5.855 2.721 1.00 89.38 100 LEU A N 1
ATOM 805 C CA . LEU A 1 100 ? 0.365 -5.542 1.438 1.00 89.38 100 LEU A CA 1
ATOM 806 C C . LEU A 1 100 ? 1.013 -4.294 0.830 1.00 89.38 100 LEU A C 1
ATOM 808 O O . LEU A 1 100 ? 0.411 -3.222 0.752 1.00 89.38 100 LEU A O 1
ATOM 812 N N . ARG A 1 101 ? 2.258 -4.448 0.364 1.00 87.44 101 ARG A N 1
ATOM 813 C CA . ARG A 1 101 ? 3.058 -3.358 -0.224 1.00 87.44 101 ARG A CA 1
ATOM 814 C C . ARG A 1 101 ? 2.362 -2.634 -1.382 1.00 87.44 101 ARG A C 1
ATOM 816 O O . ARG A 1 101 ? 2.602 -1.448 -1.563 1.00 87.44 101 ARG A O 1
ATOM 823 N N . TRP A 1 102 ? 1.541 -3.348 -2.153 1.00 89.50 102 TRP A N 1
ATOM 824 C CA . TRP A 1 102 ? 0.900 -2.855 -3.379 1.00 89.50 102 TRP A CA 1
ATOM 825 C C . TRP A 1 102 ? -0.591 -2.533 -3.219 1.00 89.50 102 TRP A C 1
ATOM 827 O O . TRP A 1 102 ? -1.276 -2.299 -4.212 1.00 89.50 102 TRP A O 1
ATOM 837 N N . ALA A 1 103 ? -1.119 -2.569 -1.992 1.00 88.69 103 ALA A N 1
ATOM 838 C CA . ALA A 1 103 ? -2.526 -2.277 -1.751 1.00 88.69 103 ALA A CA 1
ATOM 839 C C . ALA A 1 103 ? -2.831 -0.778 -1.835 1.00 88.69 103 ALA A C 1
ATOM 841 O O . ALA A 1 103 ? -2.009 0.076 -1.485 1.00 88.69 103 ALA A O 1
ATOM 842 N N . ASP A 1 104 ? -4.069 -0.461 -2.214 1.00 87.31 104 ASP A N 1
ATOM 843 C CA . ASP A 1 104 ? -4.576 0.902 -2.120 1.00 87.31 104 ASP A CA 1
ATOM 844 C C . ASP A 1 104 ? -4.730 1.296 -0.645 1.00 87.31 104 ASP A C 1
ATOM 846 O O . ASP A 1 104 ? -5.585 0.789 0.082 1.00 87.31 104 ASP A O 1
ATOM 850 N N . GLY A 1 105 ? -3.900 2.240 -0.199 1.00 86.69 105 GLY A N 1
ATOM 851 C CA . GLY A 1 105 ? -3.921 2.722 1.178 1.00 86.69 105 GLY A CA 1
ATOM 852 C C . GLY A 1 105 ? -5.254 3.353 1.597 1.00 86.69 105 GLY A C 1
ATOM 853 O O . GLY A 1 105 ? -5.552 3.367 2.789 1.00 86.69 105 GLY A O 1
ATOM 854 N N . LYS A 1 106 ? -6.060 3.863 0.657 1.00 88.88 106 LYS A N 1
ATOM 855 C CA . LYS A 1 106 ? -7.408 4.368 0.953 1.00 88.88 106 LYS A CA 1
ATOM 856 C C . LYS A 1 106 ? -8.346 3.219 1.298 1.00 88.88 106 LYS A C 1
ATOM 858 O O . LYS A 1 106 ? -9.004 3.285 2.330 1.00 88.88 106 LYS A O 1
ATOM 863 N N . LEU A 1 107 ? -8.341 2.166 0.482 1.00 89.62 107 LEU A N 1
ATOM 864 C CA . LE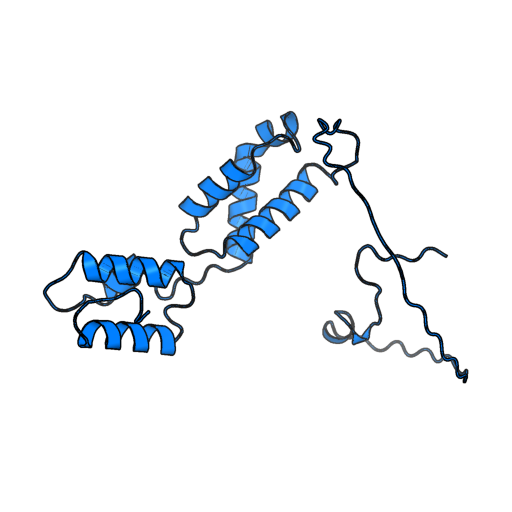U A 1 107 ? -9.172 0.983 0.691 1.00 89.62 107 LEU A CA 1
ATOM 865 C C . LEU A 1 107 ? -8.776 0.245 1.975 1.00 89.62 107 LEU A C 1
ATOM 867 O O . LEU A 1 107 ? -9.636 -0.116 2.768 1.00 89.62 107 LEU A O 1
ATOM 871 N N . VAL A 1 108 ? -7.472 0.099 2.234 1.00 91.69 108 VAL A N 1
ATOM 872 C CA . VAL A 1 108 ? -6.964 -0.483 3.490 1.00 91.69 108 VAL A CA 1
ATOM 873 C C . VAL A 1 108 ? -7.468 0.298 4.701 1.00 91.69 108 VAL A C 1
ATOM 875 O O . VAL A 1 108 ? -7.931 -0.299 5.669 1.00 91.69 108 VAL A O 1
ATOM 878 N N . LYS A 1 109 ? -7.411 1.634 4.648 1.00 91.00 109 LYS A N 1
ATOM 879 C CA . LYS A 1 109 ? -7.914 2.477 5.733 1.00 91.00 109 LYS A CA 1
ATOM 880 C C . LYS A 1 109 ? -9.417 2.304 5.936 1.00 91.00 109 LYS A C 1
ATOM 882 O O . LYS A 1 109 ? -9.845 2.155 7.071 1.00 91.00 109 LYS A O 1
ATOM 887 N N . GLU A 1 110 ? -10.194 2.337 4.859 1.00 91.56 110 GLU A N 1
ATOM 888 C CA . GLU A 1 110 ? -11.647 2.181 4.924 1.00 91.56 110 GLU A CA 1
ATOM 889 C C . GLU A 1 110 ? -12.038 0.847 5.568 1.00 91.56 110 GLU A C 1
ATOM 891 O O . GLU A 1 110 ? -12.862 0.825 6.477 1.00 91.56 110 GLU A O 1
ATOM 896 N N . VAL A 1 111 ? -11.388 -0.247 5.168 1.00 92.19 111 VAL A N 1
ATOM 897 C CA . VAL A 1 111 ? -11.619 -1.580 5.741 1.00 92.19 111 VAL A CA 1
ATOM 898 C C . VAL A 1 111 ? -11.226 -1.633 7.220 1.00 92.19 111 VAL A C 1
ATOM 900 O O . VAL A 1 111 ? -11.975 -2.181 8.027 1.00 92.19 111 VAL A O 1
ATOM 903 N N . ILE A 1 112 ? -10.088 -1.038 7.601 1.00 91.00 112 ILE A N 1
ATOM 904 C CA . ILE A 1 112 ? -9.691 -0.934 9.014 1.00 91.00 112 ILE A CA 1
ATOM 905 C C . ILE A 1 112 ? -10.735 -0.157 9.808 1.00 91.00 112 ILE A C 1
ATOM 907 O O . ILE A 1 112 ? -11.156 -0.639 10.853 1.00 91.00 112 ILE A O 1
ATOM 911 N N . ASP A 1 113 ? -11.152 1.018 9.334 1.00 89.19 113 ASP A N 1
ATOM 912 C CA . ASP A 1 113 ? -12.120 1.865 10.032 1.00 89.19 113 ASP A CA 1
ATOM 913 C C . ASP A 1 113 ? -13.460 1.116 10.202 1.00 89.19 113 ASP A C 1
ATOM 915 O O . ASP A 1 113 ? -13.992 1.064 11.311 1.00 89.19 113 ASP A O 1
ATOM 919 N N . GLN A 1 114 ? -13.945 0.430 9.158 1.00 89.75 114 GLN A N 1
ATOM 920 C CA . GLN A 1 114 ? -15.165 -0.389 9.204 1.00 89.75 114 GLN A CA 1
ATOM 921 C C . GLN A 1 114 ? -15.075 -1.544 10.214 1.00 89.75 114 GLN A C 1
ATOM 923 O O . GLN A 1 114 ? -15.960 -1.705 11.057 1.00 89.75 114 GLN A O 1
ATOM 928 N N . GLN A 1 115 ? -14.013 -2.354 10.159 1.00 89.00 115 GLN A N 1
ATOM 929 C CA . GLN A 1 115 ? -13.859 -3.497 11.066 1.00 89.00 115 GLN A CA 1
ATOM 930 C C . GLN A 1 115 ? -13.586 -3.052 12.512 1.00 89.00 115 GLN A C 1
ATOM 932 O O . GLN A 1 115 ? -14.045 -3.685 13.465 1.00 89.00 115 GLN A O 1
ATOM 937 N N . LEU A 1 116 ? -12.878 -1.937 12.695 1.00 87.88 116 LEU A N 1
ATOM 938 C CA . LEU A 1 116 ? -12.618 -1.346 14.001 1.00 87.88 116 LEU A CA 1
ATOM 939 C C . LEU A 1 116 ? -13.908 -0.823 14.649 1.00 87.88 116 LEU A C 1
ATOM 941 O O . LEU A 1 116 ? -14.144 -1.074 15.834 1.00 87.88 116 LEU A O 1
ATOM 945 N N . GLU A 1 117 ? -14.753 -0.132 13.881 1.00 86.94 117 GLU A N 1
ATOM 946 C CA . GLU A 1 117 ? -16.082 0.306 14.322 1.00 86.94 117 GLU A CA 1
ATOM 947 C C . GLU A 1 117 ? -16.993 -0.882 14.645 1.00 86.94 117 GLU A C 1
ATOM 949 O O . GLU A 1 117 ? -17.698 -0.846 15.653 1.00 86.94 117 GLU A O 1
ATOM 954 N N . ALA A 1 118 ? -16.939 -1.960 13.856 1.00 86.44 118 ALA A N 1
ATOM 955 C CA . ALA A 1 118 ? -17.680 -3.187 14.139 1.00 86.44 118 ALA A CA 1
ATOM 956 C C . ALA A 1 118 ? -17.227 -3.857 15.451 1.00 86.44 118 ALA A C 1
ATOM 958 O O . ALA A 1 118 ? -18.057 -4.361 16.207 1.00 86.44 118 ALA A O 1
ATOM 959 N N . LEU A 1 119 ? -15.923 -3.835 15.754 1.00 84.50 119 LEU A N 1
ATOM 960 C CA . LEU A 1 119 ? -15.359 -4.458 16.956 1.00 84.50 119 LEU A CA 1
ATOM 961 C C . LEU A 1 119 ? -15.609 -3.640 18.234 1.00 84.50 119 LEU A C 1
ATOM 963 O O . LEU A 1 119 ? -15.875 -4.207 19.293 1.00 84.50 119 LEU A O 1
ATOM 967 N N . ILE A 1 120 ? -15.480 -2.313 18.159 1.00 83.69 120 ILE A N 1
ATOM 968 C CA . ILE A 1 120 ? -15.548 -1.412 19.326 1.00 83.69 120 ILE A CA 1
ATOM 969 C C . ILE A 1 120 ? -16.963 -0.828 19.511 1.00 83.69 120 ILE A C 1
ATOM 971 O O . ILE A 1 120 ? -17.303 -0.357 20.602 1.00 83.69 120 ILE A O 1
ATOM 975 N N . GLY A 1 121 ? -17.801 -0.891 18.475 1.00 79.19 121 GLY A N 1
ATOM 976 C CA . GLY A 1 121 ? -19.090 -0.209 18.381 1.00 79.19 121 GLY A CA 1
ATOM 977 C C . GLY A 1 121 ? -18.935 1.235 17.891 1.00 79.19 121 GLY A C 1
ATOM 978 O O . GLY A 1 121 ? -17.825 1.765 17.927 1.00 79.19 121 GLY A O 1
ATOM 979 N N . PRO A 1 122 ? -20.025 1.907 17.464 1.00 71.31 122 PRO A N 1
ATOM 980 C CA . PRO A 1 122 ? -19.982 3.264 16.923 1.00 71.31 122 PRO A CA 1
ATOM 981 C C . PRO A 1 122 ? -19.329 4.229 17.908 1.00 71.31 122 PRO A C 1
ATOM 983 O O . PRO A 1 122 ? -19.421 4.052 19.127 1.00 71.31 122 PRO A O 1
ATOM 986 N N . ARG A 1 123 ? -18.680 5.274 17.382 1.00 60.84 123 ARG A N 1
ATOM 987 C CA . ARG A 1 123 ? -18.014 6.315 18.174 1.00 60.84 123 ARG A CA 1
ATOM 988 C C . ARG A 1 123 ? -19.060 7.165 18.898 1.00 60.84 123 ARG A C 1
ATOM 990 O O . ARG A 1 123 ? -19.309 8.314 18.547 1.00 60.84 123 ARG A O 1
ATOM 997 N N . SER A 1 124 ? -19.706 6.580 19.903 1.00 46.41 124 SER A N 1
ATOM 998 C CA . SER A 1 124 ? -20.608 7.268 20.811 1.00 46.41 124 SER A CA 1
ATOM 999 C C . SER A 1 124 ? -19.810 8.369 21.494 1.00 46.41 124 SER A C 1
ATOM 1001 O O . SER A 1 124 ? -18.668 8.158 21.910 1.00 46.41 124 SER A O 1
ATOM 1003 N N . GLN A 1 125 ? -20.400 9.555 21.577 1.00 47.84 125 GLN A N 1
ATOM 1004 C CA . GLN A 1 125 ? -19.817 10.816 22.042 1.00 47.84 125 GLN A CA 1
ATOM 1005 C C . GLN A 1 125 ? -19.350 10.814 23.520 1.00 47.84 125 GLN A C 1
ATOM 1007 O O . GLN A 1 125 ? -19.236 11.864 24.141 1.00 47.84 125 GLN A O 1
ATOM 1012 N N . GLN A 1 126 ? -19.072 9.653 24.112 1.00 43.59 126 GLN A N 1
ATOM 1013 C CA . GLN A 1 126 ? -18.725 9.468 25.521 1.00 43.59 126 GLN A CA 1
ATOM 1014 C C . GLN A 1 126 ? -17.218 9.361 25.806 1.00 43.59 126 GLN A C 1
ATOM 1016 O O . GLN A 1 126 ? -16.832 9.101 26.943 1.00 43.59 126 GLN A O 1
ATOM 1021 N N . SER A 1 127 ? -16.336 9.607 24.833 1.00 42.94 127 SER A N 1
ATOM 1022 C CA . SER A 1 127 ? -14.941 9.940 25.158 1.00 42.94 127 SER A CA 1
ATOM 1023 C C . SER A 1 127 ? -14.793 11.463 25.189 1.00 42.94 127 SER A C 1
ATOM 1025 O O . SER A 1 127 ? -15.031 12.076 24.143 1.00 42.94 127 SER A O 1
ATOM 1027 N N . PRO A 1 128 ? -14.399 12.090 26.316 1.00 45.03 128 PRO A N 1
ATOM 1028 C CA . PRO A 1 128 ? -14.231 13.534 26.373 1.00 45.03 128 PRO A CA 1
ATOM 1029 C C . PRO A 1 128 ? -13.195 13.951 25.331 1.00 45.03 128 PRO A C 1
ATOM 1031 O O . PRO A 1 128 ? -12.026 13.561 25.388 1.00 45.03 128 PRO A O 1
ATOM 1034 N N . GLN A 1 129 ? -13.665 14.705 24.341 1.00 47.69 129 GLN A N 1
ATOM 1035 C CA . GLN A 1 129 ? -12.826 15.387 23.376 1.00 47.69 129 GLN A CA 1
ATOM 1036 C C . GLN A 1 129 ? -11.942 16.355 24.162 1.00 47.69 129 GLN A C 1
ATOM 1038 O O . GLN A 1 129 ? -12.432 17.324 24.741 1.00 47.69 129 GLN A O 1
ATOM 1043 N N . SER A 1 130 ? -10.636 16.094 24.211 1.00 40.53 130 SER A N 1
ATOM 1044 C CA . SER A 1 130 ? -9.674 17.121 24.590 1.00 40.53 130 SER A CA 1
ATOM 1045 C C . SER A 1 130 ? -9.738 18.207 23.520 1.00 40.53 130 SER A C 1
ATOM 1047 O O . SER A 1 130 ? -9.263 18.049 22.397 1.00 40.53 130 SER A O 1
ATOM 1049 N N . ASN A 1 131 ? -10.443 19.260 23.900 1.00 38.81 131 ASN A N 1
ATOM 1050 C CA . ASN A 1 131 ? -10.733 20.486 23.195 1.00 38.81 131 ASN A CA 1
ATOM 1051 C C . ASN A 1 131 ? -9.476 21.098 22.543 1.00 38.81 131 ASN A C 1
ATOM 1053 O O . ASN A 1 131 ? -8.579 21.555 23.245 1.00 38.81 131 ASN A O 1
ATOM 1057 N N . ILE A 1 132 ? -9.430 21.159 21.209 1.00 39.53 132 ILE A N 1
ATOM 1058 C CA . ILE A 1 132 ? -8.649 22.177 20.493 1.00 39.53 132 ILE A CA 1
ATOM 1059 C C . ILE A 1 132 ? -9.649 22.981 19.666 1.00 39.53 132 ILE A C 1
ATOM 1061 O O . ILE A 1 132 ? -9.925 22.701 18.501 1.00 39.53 132 ILE A O 1
ATOM 1065 N N . GLN A 1 133 ? -10.237 23.967 20.338 1.00 40.88 133 GLN A N 1
ATOM 1066 C CA . GLN A 1 133 ? -10.997 25.059 19.749 1.00 40.88 133 GLN A CA 1
ATOM 1067 C C . GLN A 1 133 ? -10.114 25.847 18.771 1.00 40.88 133 GLN A C 1
ATOM 1069 O O . GLN A 1 133 ? -9.107 26.435 19.162 1.00 40.88 133 GLN A O 1
ATOM 1074 N N . LYS A 1 134 ? -10.552 25.947 17.514 1.00 38.09 134 LYS A N 1
ATOM 1075 C CA . LYS A 1 134 ? -10.392 27.171 16.721 1.00 38.09 134 LYS A CA 1
ATOM 1076 C C . LYS A 1 134 ? -11.766 27.585 16.206 1.00 38.09 134 LYS A C 1
ATOM 1078 O O . LYS A 1 134 ? -12.402 26.880 15.431 1.00 38.09 134 LYS A O 1
ATOM 1083 N N . SER A 1 135 ? -12.225 28.698 16.754 1.00 33.34 135 SER A N 1
ATOM 1084 C CA . SER A 1 135 ? -13.491 29.384 16.537 1.00 33.34 135 SER A CA 1
ATOM 1085 C C . SER A 1 135 ? -13.425 30.369 15.361 1.00 33.34 135 SER A C 1
ATOM 1087 O O . SER A 1 135 ? -12.363 30.907 15.056 1.00 33.34 135 SER A O 1
ATOM 1089 N N . GLY A 1 136 ? -14.598 30.647 14.774 1.00 29.81 136 GLY A N 1
ATOM 1090 C CA . GLY A 1 136 ? -14.896 31.813 13.921 1.00 29.81 136 GLY A CA 1
ATOM 1091 C C . GLY A 1 136 ? -15.402 31.422 12.525 1.00 29.81 136 GLY A C 1
ATOM 1092 O O . GLY A 1 136 ? -14.586 31.149 11.658 1.00 29.81 136 GLY A O 1
ATOM 1093 N N . CYS A 1 137 ? -16.708 31.169 12.315 1.00 25.55 137 CYS A N 1
ATOM 1094 C CA . CYS A 1 137 ? -17.790 32.148 12.026 1.00 25.55 137 CYS A CA 1
ATOM 1095 C C . CYS A 1 137 ? -17.506 32.930 10.730 1.00 25.55 137 CYS A C 1
ATOM 1097 O O . CYS A 1 137 ? -16.454 33.542 10.636 1.00 25.55 137 CYS A O 1
ATOM 1099 N N . GLY A 1 138 ? -18.318 33.007 9.675 1.00 27.17 138 GLY A N 1
ATOM 1100 C CA . GLY A 1 138 ? -19.750 32.860 9.354 1.00 27.17 138 GLY A CA 1
ATOM 1101 C C . GLY A 1 138 ? -19.898 33.701 8.056 1.00 27.17 138 GLY A C 1
ATOM 1102 O O . GLY A 1 138 ? -19.102 34.607 7.845 1.00 27.17 138 GLY A O 1
ATOM 1103 N N . GLY A 1 139 ? -20.754 33.497 7.060 1.00 27.09 139 GLY A N 1
ATOM 1104 C CA . GLY A 1 139 ? -22.129 33.030 6.946 1.00 27.09 139 GLY A CA 1
ATOM 1105 C C . GLY A 1 139 ? -22.788 33.837 5.799 1.00 27.09 139 GLY A C 1
ATOM 1106 O O . GLY A 1 139 ? -22.226 34.845 5.373 1.00 27.09 139 GLY A O 1
ATOM 1107 N N . LYS A 1 140 ? -24.013 33.436 5.408 1.00 28.94 140 LYS A N 1
ATOM 1108 C CA . LYS A 1 140 ? -24.995 34.129 4.526 1.00 28.94 140 LYS A CA 1
ATOM 1109 C C . LYS A 1 140 ? -24.750 33.991 3.014 1.00 28.94 140 LYS A C 1
ATOM 1111 O O . LYS A 1 140 ? -23.621 34.073 2.569 1.00 28.94 140 LYS A O 1
ATOM 1116 N N . SER A 1 141 ? -25.729 33.850 2.121 1.00 26.62 141 SER A N 1
ATOM 1117 C CA . SER A 1 141 ? -27.195 33.677 2.121 1.00 26.62 141 SER A CA 1
ATOM 1118 C C . SER A 1 141 ? -27.587 33.479 0.642 1.00 26.62 141 SER A C 1
ATOM 1120 O O . SER A 1 141 ? -26.866 33.964 -0.226 1.00 26.62 141 SER A O 1
ATOM 1122 N N . GLY A 1 142 ? -28.739 32.877 0.322 1.00 27.06 142 GLY A N 1
ATOM 1123 C CA . GLY A 1 142 ? -29.297 33.016 -1.034 1.00 27.06 142 GLY A CA 1
ATOM 1124 C C . GLY A 1 142 ? -30.374 32.012 -1.423 1.00 27.06 142 GLY A C 1
ATOM 1125 O O . GLY A 1 142 ? -30.096 31.041 -2.113 1.00 27.06 142 GLY A O 1
ATOM 1126 N N . ALA A 1 143 ? -31.609 32.275 -1.001 1.00 28.14 143 ALA A N 1
ATOM 1127 C CA . ALA A 1 143 ? -32.816 31.582 -1.438 1.00 28.14 143 ALA A CA 1
ATOM 1128 C C . ALA A 1 143 ? -33.165 31.868 -2.912 1.00 28.14 143 ALA A C 1
ATOM 1130 O O . ALA A 1 143 ? -32.981 32.994 -3.374 1.00 28.14 143 ALA A O 1
ATOM 1131 N N . LYS A 1 144 ? -33.799 30.904 -3.596 1.00 30.94 144 LYS A N 1
ATOM 1132 C CA . LYS A 1 144 ? -34.911 31.170 -4.527 1.00 30.94 144 LYS A CA 1
ATOM 1133 C C . LYS A 1 144 ? -35.716 29.898 -4.809 1.00 30.94 144 LYS A C 1
ATOM 1135 O O . LYS A 1 144 ? -35.190 28.903 -5.292 1.00 30.94 144 LYS A O 1
ATOM 1140 N N . ALA A 1 145 ? -36.999 29.980 -4.482 1.00 28.23 145 ALA A N 1
ATOM 1141 C CA . ALA A 1 145 ? -38.050 29.027 -4.802 1.00 28.23 145 ALA A CA 1
ATOM 1142 C C . ALA A 1 145 ? -38.592 29.273 -6.218 1.00 28.23 145 ALA A C 1
ATOM 1144 O O . ALA A 1 145 ? -38.687 30.434 -6.610 1.00 28.23 145 ALA A O 1
ATOM 1145 N N . VAL A 1 146 ? -39.045 28.222 -6.913 1.00 32.69 146 VAL A N 1
ATOM 1146 C CA . VAL A 1 146 ? -40.214 28.264 -7.812 1.00 32.69 146 VAL A CA 1
ATOM 1147 C C . VAL A 1 146 ? -40.925 26.908 -7.753 1.00 32.69 146 VAL A C 1
ATOM 1149 O O . VAL A 1 146 ? -40.311 25.855 -7.892 1.00 32.69 146 VAL A O 1
ATOM 1152 N N . VAL A 1 147 ? -42.232 26.983 -7.523 1.00 32.53 147 VAL A N 1
ATOM 1153 C CA . VAL A 1 147 ? -43.228 25.910 -7.449 1.00 32.53 147 VAL A CA 1
ATOM 1154 C C . VAL A 1 147 ? -43.822 25.651 -8.839 1.00 32.53 147 VAL A C 1
ATOM 1156 O O . VAL A 1 147 ? -44.113 26.616 -9.545 1.00 32.53 147 VAL A O 1
ATOM 1159 N N . LYS A 1 148 ? -44.118 24.386 -9.185 1.00 31.55 148 LYS A N 1
ATOM 1160 C CA . LYS A 1 148 ? -45.370 24.018 -9.883 1.00 31.55 148 LYS A CA 1
ATOM 1161 C C . LYS A 1 148 ? -45.683 22.509 -9.801 1.00 31.55 148 LYS A C 1
ATOM 1163 O O . LYS A 1 148 ? -44.933 21.687 -10.308 1.00 31.55 148 LYS A O 1
ATOM 1168 N N . GLU A 1 149 ? -46.794 22.228 -9.111 1.00 29.05 149 GLU A N 1
ATOM 1169 C CA . GLU A 1 149 ? -47.836 21.181 -9.275 1.00 29.05 149 GLU A CA 1
ATOM 1170 C C . GLU A 1 149 ? -47.775 20.310 -10.555 1.00 29.05 149 GLU A C 1
ATOM 1172 O O . GLU A 1 149 ? -47.384 20.814 -11.599 1.00 29.05 149 GLU A O 1
ATOM 1177 N N . LYS A 1 150 ? -48.256 19.058 -10.670 1.00 31.75 150 LYS A N 1
ATOM 1178 C CA . LYS A 1 150 ? -49.228 18.185 -9.961 1.00 31.75 150 LYS A CA 1
ATOM 1179 C C . LYS A 1 150 ? -49.233 16.835 -10.725 1.00 31.75 150 LYS A C 1
ATOM 1181 O O . LYS A 1 150 ? -49.228 16.893 -11.950 1.00 31.75 150 LYS A O 1
ATOM 1186 N N . LYS A 1 151 ? -49.399 15.676 -10.068 1.00 28.16 151 LYS A N 1
ATOM 1187 C CA . LYS A 1 151 ? -50.578 14.771 -10.184 1.00 28.16 151 LYS A CA 1
ATOM 1188 C C . LYS A 1 151 ? -50.342 13.390 -9.554 1.00 28.16 151 LYS A C 1
ATOM 1190 O O . LYS A 1 151 ? -49.238 12.867 -9.553 1.00 28.16 151 LYS A O 1
ATOM 1195 N N . ALA A 1 152 ? -51.448 12.884 -9.020 1.00 26.88 152 ALA A N 1
ATOM 1196 C CA . ALA A 1 152 ? -51.678 11.647 -8.292 1.00 26.88 152 ALA A CA 1
ATOM 1197 C C . ALA A 1 152 ? -51.964 10.431 -9.194 1.00 26.88 152 ALA A C 1
ATOM 1199 O O . ALA A 1 152 ? -52.279 10.606 -10.372 1.00 26.88 152 ALA A O 1
ATOM 1200 N N . GLY A 1 153 ? -51.985 9.259 -8.546 1.00 25.69 153 GLY A N 1
ATOM 1201 C CA . GLY A 1 153 ? -52.516 7.972 -9.016 1.00 25.69 153 GLY A CA 1
ATOM 1202 C C . GLY A 1 153 ? -51.385 6.998 -9.344 1.00 25.69 153 GLY A C 1
ATOM 1203 O O . GLY A 1 153 ? -50.419 7.401 -9.976 1.00 25.69 153 GLY A O 1
ATOM 1204 N N . GLU A 1 154 ? -51.382 5.730 -8.962 1.00 28.72 154 GLU A N 1
ATOM 1205 C CA . GLU A 1 154 ? -52.321 4.860 -8.250 1.00 28.72 154 GLU A CA 1
ATOM 1206 C C . GLU A 1 154 ? -51.512 3.592 -7.900 1.00 28.72 154 GLU A C 1
ATOM 1208 O O . GLU A 1 154 ? -50.489 3.306 -8.527 1.00 28.72 154 GLU A O 1
ATOM 1213 N N . GLU A 1 155 ? -51.930 2.878 -6.862 1.00 36.16 155 GLU A N 1
ATOM 1214 C CA . GLU A 1 155 ? -51.359 1.603 -6.425 1.00 36.16 155 GLU A CA 1
ATOM 1215 C C . GLU A 1 155 ? -51.644 0.505 -7.459 1.00 36.16 155 GLU A C 1
ATOM 1217 O O . GLU A 1 155 ? -52.785 0.376 -7.883 1.00 36.16 155 GLU A O 1
ATOM 1222 N N . GLU A 1 156 ? -50.660 -0.334 -7.798 1.00 31.53 156 GLU A N 1
ATOM 1223 C CA . GLU A 1 156 ? -50.933 -1.749 -8.073 1.00 31.53 156 GLU A CA 1
ATOM 1224 C C . GLU A 1 156 ? -49.747 -2.639 -7.689 1.00 31.53 156 GLU A C 1
ATOM 1226 O O . GLU A 1 156 ? -48.586 -2.453 -8.063 1.00 31.53 156 GLU A O 1
ATOM 1231 N N . GLU A 1 157 ? -50.104 -3.625 -6.882 1.00 41.16 157 GLU A N 1
ATOM 1232 C CA . GLU A 1 157 ? -49.309 -4.716 -6.372 1.00 41.16 157 GLU A CA 1
ATOM 1233 C C . GLU A 1 157 ? -49.005 -5.707 -7.504 1.00 41.16 157 GLU A C 1
ATOM 1235 O O . GLU A 1 157 ? -49.890 -6.385 -8.015 1.00 41.16 157 GLU A O 1
ATOM 1240 N N . SER A 1 158 ? -47.731 -5.851 -7.877 1.00 29.48 158 SER A N 1
ATOM 1241 C CA . SER A 1 158 ? -47.266 -7.077 -8.528 1.00 29.48 158 SER A CA 1
ATOM 1242 C C . SER A 1 158 ? -45.969 -7.542 -7.880 1.00 29.48 158 SER A C 1
ATOM 1244 O O . SER A 1 158 ? -44.907 -6.915 -7.946 1.00 29.48 158 SER A O 1
ATOM 1246 N N . ARG A 1 159 ? -46.086 -8.665 -7.174 1.00 46.88 159 ARG A N 1
ATOM 1247 C CA . ARG A 1 159 ? -44.993 -9.411 -6.561 1.00 46.88 159 ARG A CA 1
ATOM 1248 C C . ARG A 1 159 ? -44.166 -10.071 -7.665 1.00 46.88 159 ARG A C 1
ATOM 1250 O O . ARG A 1 159 ? -44.313 -11.255 -7.938 1.00 46.88 159 ARG A O 1
ATOM 1257 N N . SER A 1 160 ? -43.321 -9.274 -8.305 1.00 43.72 160 SER A N 1
ATOM 1258 C CA . SER A 1 160 ? -42.328 -9.732 -9.274 1.00 43.72 160 SER A CA 1
ATOM 1259 C C . SER A 1 160 ? -41.002 -9.940 -8.545 1.00 43.72 160 SER A C 1
ATOM 1261 O O . SER A 1 160 ? -40.591 -9.090 -7.754 1.00 43.72 160 SER A O 1
ATOM 1263 N N . GLU A 1 161 ? -40.363 -11.087 -8.747 1.00 54.62 161 GLU A N 1
ATOM 1264 C CA . GLU A 1 161 ? -39.096 -11.465 -8.116 1.00 54.62 161 GLU A CA 1
ATOM 1265 C C . GLU A 1 161 ? -37.971 -10.522 -8.581 1.00 54.62 161 GLU A C 1
ATOM 1267 O O . GLU A 1 161 ? -37.348 -10.729 -9.619 1.00 54.62 161 GLU A O 1
ATOM 1272 N N . LYS A 1 162 ? -37.747 -9.438 -7.828 1.00 51.41 162 LYS A N 1
ATOM 1273 C CA . LYS A 1 162 ? -36.755 -8.406 -8.159 1.00 51.41 162 LYS A CA 1
ATOM 1274 C C . LYS A 1 162 ? -35.350 -8.986 -8.056 1.00 51.41 162 LYS A C 1
ATOM 1276 O O . LYS A 1 162 ? -34.932 -9.459 -6.997 1.00 51.41 162 LYS A O 1
ATOM 1281 N N . THR A 1 163 ? -34.618 -8.940 -9.162 1.00 63.03 163 THR A N 1
ATOM 1282 C CA . THR A 1 163 ? -33.216 -9.370 -9.213 1.00 63.03 163 THR A CA 1
ATOM 1283 C C . THR A 1 163 ? -32.330 -8.378 -8.452 1.00 63.03 163 THR A C 1
ATOM 1285 O O . THR A 1 163 ? -32.670 -7.204 -8.311 1.00 63.03 163 THR A O 1
ATOM 1288 N N . ALA A 1 164 ? -31.175 -8.825 -7.941 1.00 59.75 164 ALA A N 1
ATOM 1289 C CA . ALA A 1 164 ? -30.297 -8.005 -7.092 1.00 59.75 164 ALA A CA 1
ATOM 1290 C C . ALA A 1 164 ? -29.922 -6.642 -7.719 1.00 59.75 164 ALA A C 1
ATOM 1292 O O . ALA A 1 164 ? -29.758 -5.662 -6.999 1.00 59.75 164 ALA A O 1
ATOM 1293 N N . GLY A 1 165 ? -29.860 -6.543 -9.050 1.00 60.00 165 GLY A N 1
ATOM 1294 C CA . GLY A 1 165 ? -29.593 -5.282 -9.752 1.00 60.00 165 GLY A CA 1
ATOM 1295 C C . GLY A 1 165 ? -30.682 -4.212 -9.593 1.00 60.00 165 GLY A C 1
ATOM 1296 O O . GLY A 1 165 ? -30.374 -3.029 -9.655 1.00 60.00 165 GLY A O 1
ATOM 1297 N N . GLU A 1 166 ? -31.933 -4.598 -9.335 1.00 61.19 166 GLU A N 1
ATOM 1298 C CA . GLU A 1 166 ? -33.044 -3.661 -9.099 1.00 61.19 166 GLU A CA 1
ATOM 1299 C C . GLU A 1 166 ? -33.155 -3.246 -7.625 1.00 61.19 166 GLU A C 1
ATOM 1301 O O . GLU A 1 166 ? -33.737 -2.211 -7.304 1.00 61.19 166 GLU A O 1
ATOM 1306 N N . LEU A 1 167 ? -32.590 -4.050 -6.720 1.00 59.59 167 LEU A N 1
ATOM 1307 C CA . LEU A 1 167 ? -32.597 -3.815 -5.274 1.00 59.59 167 LEU A CA 1
ATOM 1308 C C . LEU A 1 167 ? -31.432 -2.929 -4.815 1.00 59.59 167 LEU A C 1
ATOM 1310 O O . LEU A 1 167 ? -31.558 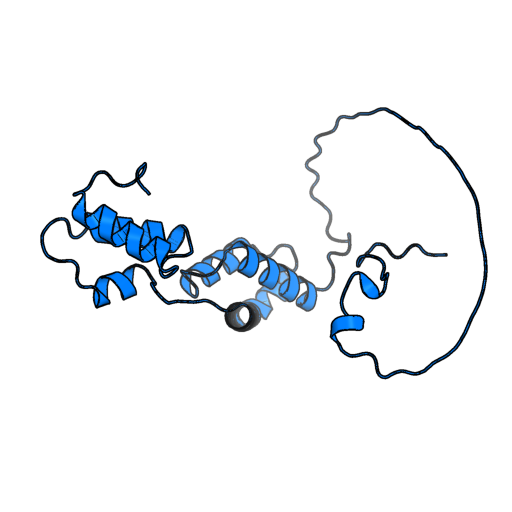-2.209 -3.825 1.00 59.59 167 LEU A O 1
ATOM 1314 N N . PHE A 1 168 ? -30.302 -2.965 -5.521 1.00 57.19 168 PHE A N 1
ATOM 1315 C CA . PHE A 1 168 ? -29.120 -2.181 -5.182 1.00 57.19 168 PHE A CA 1
ATOM 1316 C C . PHE A 1 168 ? -29.059 -0.885 -6.006 1.00 57.19 168 PHE A C 1
ATOM 1318 O O . PHE A 1 168 ? -28.675 -0.894 -7.171 1.00 57.19 168 PHE A O 1
ATOM 1325 N N . GLY A 1 169 ? -29.376 0.255 -5.380 1.00 64.69 169 GLY A N 1
ATOM 1326 C CA . GLY A 1 169 ? -29.014 1.583 -5.893 1.00 64.69 169 GLY A CA 1
ATOM 1327 C C . GLY A 1 169 ? -30.172 2.564 -6.112 1.00 64.69 169 GLY A C 1
ATOM 1328 O O . GLY A 1 169 ? -31.145 2.595 -5.362 1.00 64.69 169 GLY A O 1
ATOM 1329 N N . GLU A 1 170 ? -30.012 3.419 -7.127 1.00 56.31 170 GLU A N 1
ATOM 1330 C CA . GLU A 1 170 ? -30.833 4.610 -7.419 1.00 56.31 170 GLU A CA 1
ATOM 1331 C C . GLU A 1 170 ? -32.210 4.274 -8.018 1.00 56.31 170 GLU A C 1
ATOM 1333 O O . GLU A 1 170 ? -33.148 5.056 -7.892 1.00 56.31 170 GLU A O 1
ATOM 1338 N N . ALA A 1 171 ? -32.363 3.071 -8.587 1.00 57.53 171 ALA A N 1
ATOM 1339 C CA . ALA A 1 171 ? -33.637 2.561 -9.100 1.00 57.53 171 ALA A CA 1
ATOM 1340 C C . ALA A 1 171 ? -34.674 2.314 -7.991 1.00 57.53 171 ALA A C 1
ATOM 1342 O O . ALA A 1 171 ? -35.876 2.395 -8.232 1.00 57.53 171 ALA A O 1
ATOM 1343 N N . ALA A 1 172 ? -34.215 2.048 -6.765 1.00 62.06 172 ALA A N 1
ATOM 1344 C CA . ALA A 1 172 ? -35.078 1.760 -5.628 1.00 62.06 172 ALA A CA 1
ATOM 1345 C C . ALA A 1 172 ? -35.372 2.988 -4.744 1.00 62.06 172 ALA A C 1
ATOM 1347 O O . ALA A 1 172 ? -36.025 2.844 -3.713 1.00 62.06 172 ALA A O 1
ATOM 1348 N N . ASN A 1 173 ? -34.927 4.196 -5.128 1.00 69.56 173 ASN A N 1
ATOM 1349 C CA . ASN A 1 173 ? -35.193 5.451 -4.402 1.00 69.56 173 ASN A CA 1
ATOM 1350 C C . ASN A 1 173 ? -34.913 5.385 -2.881 1.00 69.56 173 ASN A C 1
ATOM 1352 O O . ASN A 1 173 ? -35.513 6.116 -2.091 1.00 69.56 173 ASN A O 1
ATOM 1356 N N . PHE A 1 174 ? -33.990 4.522 -2.441 1.00 74.00 174 PHE A N 1
ATOM 1357 C CA . PHE A 1 174 ? -33.612 4.463 -1.033 1.00 74.00 174 PHE A CA 1
ATOM 1358 C C . PHE A 1 174 ? -32.914 5.763 -0.624 1.00 74.00 174 PHE A C 1
ATOM 1360 O O . PHE A 1 174 ? -32.054 6.290 -1.338 1.00 74.00 174 PHE A O 1
ATOM 1367 N N . HIS A 1 175 ? -33.251 6.283 0.559 1.00 71.44 175 HIS A N 1
ATOM 1368 C CA . HIS A 1 175 ? -32.479 7.374 1.140 1.00 71.44 175 HIS A CA 1
ATOM 1369 C C . HIS A 1 175 ? -31.031 6.911 1.359 1.00 71.44 175 HIS A C 1
ATOM 1371 O O . HIS A 1 175 ? -30.756 5.746 1.654 1.00 71.44 175 HIS A O 1
ATOM 1377 N N . LYS A 1 176 ? -30.075 7.839 1.264 1.00 74.88 176 LYS A N 1
ATOM 1378 C CA . LYS A 1 176 ? -28.680 7.516 1.588 1.00 74.88 176 LYS A CA 1
ATOM 1379 C C . LYS A 1 176 ? -28.591 7.027 3.046 1.00 74.88 176 LYS A C 1
ATOM 1381 O O . LYS A 1 176 ? -29.312 7.572 3.893 1.00 74.88 176 LYS A O 1
ATOM 1386 N N . PRO A 1 177 ? -27.730 6.042 3.364 1.00 72.25 177 PRO A N 1
ATOM 1387 C CA . PRO A 1 177 ? -27.495 5.621 4.743 1.00 72.25 177 PRO A CA 1
ATOM 1388 C C . PRO A 1 177 ? -27.181 6.841 5.623 1.00 72.25 177 PRO A C 1
ATOM 1390 O O . PRO A 1 177 ? -26.344 7.668 5.259 1.00 72.25 177 PRO A O 1
ATOM 1393 N N . GLY A 1 178 ? -27.902 7.003 6.736 1.00 71.44 178 GLY A N 1
ATOM 1394 C CA . GLY A 1 178 ? -27.750 8.147 7.647 1.00 71.44 178 GLY A CA 1
ATOM 1395 C C . GLY A 1 178 ? -28.596 9.388 7.321 1.00 71.44 178 GLY A C 1
ATOM 1396 O O . GLY A 1 178 ? -28.519 10.373 8.051 1.00 71.44 178 GLY A O 1
ATOM 1397 N N . LYS A 1 179 ? -29.430 9.361 6.270 1.00 68.19 179 LYS A N 1
ATOM 1398 C CA . LYS A 1 179 ? -30.446 10.392 5.976 1.00 68.19 179 LYS A CA 1
ATOM 1399 C C . LYS A 1 179 ? -31.871 9.864 6.154 1.00 68.19 179 LYS A C 1
ATOM 1401 O O . LYS A 1 179 ? -32.735 10.122 5.318 1.00 68.19 179 LYS A O 1
ATOM 1406 N N . ASN A 1 180 ? -32.118 9.134 7.237 1.00 72.75 180 ASN A N 1
ATOM 1407 C CA . ASN A 1 180 ? -33.473 8.754 7.614 1.00 72.75 180 ASN A CA 1
ATOM 1408 C C . ASN A 1 180 ? -34.173 10.040 8.073 1.00 72.75 180 ASN A C 1
ATOM 1410 O O . ASN A 1 180 ? -33.971 10.492 9.200 1.00 72.75 180 ASN A O 1
ATOM 1414 N N . LEU A 1 181 ? -34.937 10.680 7.186 1.00 65.25 181 LEU A N 1
ATOM 1415 C CA . LEU A 1 181 ? -35.921 11.654 7.633 1.00 65.25 181 LEU A CA 1
ATOM 1416 C C . LEU A 1 181 ? -36.973 10.851 8.399 1.00 65.25 181 LEU A C 1
ATOM 1418 O O . LEU A 1 181 ? -37.756 10.140 7.782 1.00 65.25 181 LEU A O 1
ATOM 1422 N N . LEU A 1 182 ? -36.926 10.920 9.730 1.00 56.34 182 LEU A N 1
ATOM 1423 C CA . LEU A 1 182 ? -38.083 10.635 10.575 1.00 56.34 182 LEU A CA 1
ATOM 1424 C C . LEU A 1 182 ? -39.152 11.674 10.212 1.00 56.34 182 LEU A C 1
ATOM 1426 O O . LEU A 1 182 ? -38.920 12.877 10.381 1.00 56.34 182 LEU A O 1
ATOM 1430 N N . PRO A 1 183 ? -40.234 11.223 9.578 1.00 51.00 183 PRO A N 1
ATOM 1431 C CA . PRO A 1 183 ? -41.551 11.332 10.198 1.00 51.00 183 PRO A CA 1
ATOM 1432 C C . PRO A 1 183 ? -42.300 9.996 10.263 1.00 51.00 183 PRO A C 1
ATOM 1434 O O . PRO A 1 183 ? -42.183 9.188 9.315 1.00 51.00 183 PRO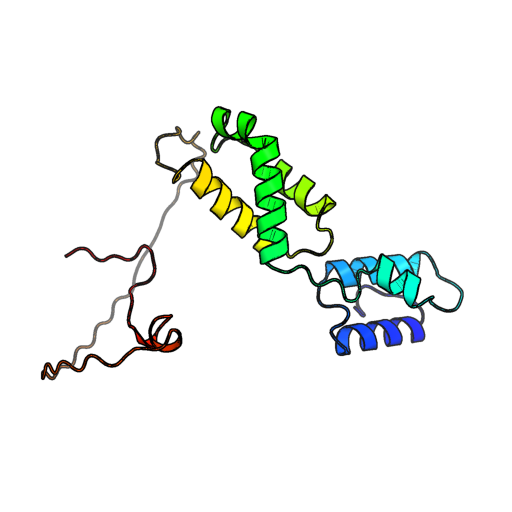 A O 1
#

Organism: Geodia barretti (NCBI:txid519541)

pLDDT: mean 72.64, std 21.5, range [25.55, 92.94]